Protein AF-A0A8J5S7S3-F1 (afdb_monomer_lite)

Sequence (230 aa):
MVKLATARECRAYSLCGGRAPRGRWEYINAGVYIFGAFLLAGGFAGHLSSWSATSRSGLVAAAVGLVVLLAVNAHDLLAHLAGVDYSVGLAAGLDGQFALVELAVPTVYIAGTVLTLVALIFFEIQMVSGYRQNLQKHGLNMLIAGPALWLLGSIHNICQVYERANANVQVLQKCVQTPLLLGSMLFLIGGIVNWHDIHTQSTSTSKLLVSGSSELPLTPVSIDHWIPAP

pLDDT: mean 74.37, std 18.42, range [30.33, 97.31]

Radius of gyration: 24.37 Å; chains: 1; bounding box: 61×30×86 Å

Structure (mmCIF, N/CA/C/O backbone):
data_AF-A0A8J5S7S3-F1
#
_entry.id   AF-A0A8J5S7S3-F1
#
loop_
_atom_site.group_PDB
_atom_site.id
_atom_site.type_symbol
_atom_site.label_atom_id
_atom_site.label_alt_id
_atom_site.label_comp_id
_atom_site.label_asym_id
_atom_site.label_entity_id
_atom_site.label_seq_id
_atom_site.pdbx_PDB_ins_code
_atom_site.Cartn_x
_atom_site.Cartn_y
_atom_site.Cartn_z
_atom_site.occupancy
_atom_site.B_iso_or_equiv
_atom_site.auth_seq_id
_atom_site.auth_comp_id
_atom_site.auth_asym_id
_atom_site.auth_atom_id
_atom_site.pdbx_PDB_model_num
ATOM 1 N N . MET A 1 1 ? 1.720 0.139 -8.823 1.00 46.72 1 MET A N 1
ATOM 2 C CA . MET A 1 1 ? 2.740 1.178 -9.109 1.00 46.72 1 MET A CA 1
ATOM 3 C C . MET A 1 1 ? 2.979 1.212 -10.609 1.00 46.72 1 MET A C 1
ATOM 5 O O . MET A 1 1 ? 3.307 0.185 -11.170 1.00 46.72 1 MET A O 1
ATOM 9 N N . VAL A 1 2 ? 2.878 2.369 -11.271 1.00 37.28 2 VAL A N 1
ATOM 10 C CA . VAL A 1 2 ? 3.256 2.486 -12.694 1.00 37.28 2 VAL A CA 1
ATOM 11 C C . VAL A 1 2 ? 4.774 2.342 -12.817 1.00 37.28 2 VAL A C 1
ATOM 13 O O . VAL A 1 2 ? 5.507 3.324 -12.740 1.00 37.28 2 VAL A O 1
ATOM 16 N N . LYS A 1 3 ? 5.256 1.104 -12.919 1.00 50.84 3 LYS A N 1
ATOM 17 C CA . LYS A 1 3 ? 6.656 0.779 -13.193 1.00 50.84 3 LYS A CA 1
ATOM 18 C C . LYS A 1 3 ? 6.746 -0.199 -14.349 1.00 50.84 3 LYS A C 1
ATOM 20 O O . LYS A 1 3 ? 6.919 -1.395 -14.192 1.00 50.84 3 LYS A O 1
ATOM 25 N N . LEU A 1 4 ? 6.604 0.391 -15.526 1.00 47.38 4 LEU A N 1
ATOM 26 C CA . LEU A 1 4 ? 7.491 0.242 -16.671 1.00 47.38 4 LEU A CA 1
ATOM 27 C C . LEU A 1 4 ? 8.199 -1.115 -16.804 1.00 47.38 4 LEU A C 1
ATOM 29 O O . LEU A 1 4 ? 9.421 -1.207 -16.670 1.00 47.38 4 LEU A O 1
ATOM 33 N N . ALA A 1 5 ? 7.456 -2.108 -17.287 1.00 44.62 5 ALA A N 1
ATOM 34 C CA . ALA A 1 5 ? 8.042 -3.098 -18.192 1.00 44.62 5 ALA A CA 1
ATOM 35 C C . ALA A 1 5 ? 8.857 -2.401 -19.316 1.00 44.62 5 ALA A C 1
ATOM 37 O O . ALA A 1 5 ? 9.915 -2.874 -19.725 1.00 44.62 5 ALA A O 1
ATOM 38 N N . THR A 1 6 ? 8.437 -1.196 -19.719 1.00 44.00 6 THR A N 1
ATOM 39 C CA . THR A 1 6 ? 9.108 -0.310 -20.684 1.00 44.00 6 THR A CA 1
ATOM 40 C C . THR A 1 6 ? 10.484 0.219 -20.248 1.00 44.00 6 THR A C 1
ATOM 42 O O . THR A 1 6 ? 11.330 0.480 -21.101 1.00 44.00 6 THR A O 1
ATOM 45 N N . ALA A 1 7 ? 10.780 0.360 -18.950 1.00 43.47 7 ALA A N 1
ATOM 46 C CA . ALA A 1 7 ? 12.095 0.822 -18.489 1.00 43.47 7 ALA A CA 1
ATOM 47 C C . ALA A 1 7 ? 13.135 -0.292 -18.596 1.00 43.47 7 ALA A C 1
ATOM 49 O O . ALA A 1 7 ? 14.297 -0.029 -18.910 1.00 43.47 7 ALA A O 1
ATOM 50 N N . ARG A 1 8 ? 12.692 -1.537 -18.397 1.00 52.16 8 ARG A N 1
ATOM 51 C CA . ARG A 1 8 ? 13.500 -2.726 -18.632 1.00 52.16 8 ARG A CA 1
ATOM 52 C C . ARG A 1 8 ? 13.688 -2.990 -20.121 1.00 52.16 8 ARG A C 1
ATOM 54 O O . ARG A 1 8 ? 14.810 -3.262 -20.519 1.00 52.16 8 ARG A O 1
ATOM 61 N N . GLU A 1 9 ? 12.671 -2.797 -20.964 1.00 47.84 9 GLU A N 1
ATOM 62 C CA . GLU A 1 9 ? 12.835 -2.832 -22.431 1.00 47.84 9 GLU A CA 1
ATOM 63 C C . GLU A 1 9 ? 13.863 -1.787 -22.922 1.00 47.84 9 GLU A C 1
ATOM 65 O O . GLU A 1 9 ? 14.694 -2.098 -23.774 1.00 47.84 9 GLU A O 1
ATOM 70 N N . CYS A 1 10 ? 13.899 -0.587 -22.321 1.00 45.12 10 CYS A N 1
ATOM 71 C CA . CYS A 1 10 ? 14.921 0.434 -22.603 1.00 45.12 10 CYS A CA 1
ATOM 72 C C . CYS A 1 10 ? 16.345 0.074 -22.129 1.00 45.12 10 CYS A C 1
ATOM 74 O O . CYS A 1 10 ? 17.306 0.657 -22.645 1.00 45.12 10 CYS A O 1
ATOM 76 N N . ARG A 1 11 ? 16.497 -0.831 -21.148 1.00 51.34 11 ARG A N 1
ATOM 77 C CA . ARG A 1 11 ? 17.803 -1.298 -20.641 1.00 51.34 11 ARG A CA 1
ATOM 78 C C . ARG A 1 11 ? 18.263 -2.614 -21.260 1.00 51.34 11 ARG A C 1
ATOM 80 O O . ARG A 1 11 ? 19.461 -2.794 -21.431 1.00 51.34 11 ARG A O 1
ATOM 87 N N . ALA A 1 12 ? 17.338 -3.517 -21.570 1.00 47.06 12 ALA A N 1
ATOM 88 C CA . ALA A 1 12 ? 17.657 -4.891 -21.918 1.00 47.06 12 ALA A CA 1
ATOM 89 C C . ALA A 1 12 ? 17.726 -5.118 -23.433 1.00 47.06 12 ALA A C 1
ATOM 91 O O . ALA A 1 12 ? 18.694 -5.718 -23.877 1.00 47.06 12 ALA A O 1
ATOM 92 N N . TYR A 1 13 ? 16.782 -4.632 -24.255 1.00 43.75 13 TYR A N 1
ATOM 93 C CA . TYR A 1 13 ? 16.754 -5.023 -25.674 1.00 43.75 13 TYR A CA 1
ATOM 94 C C . TYR A 1 13 ? 16.056 -3.996 -26.572 1.00 43.75 13 TYR A C 1
ATOM 96 O O . TYR A 1 13 ? 14.849 -4.053 -26.796 1.00 43.75 13 TYR A O 1
ATOM 104 N N . SER A 1 14 ? 16.830 -3.126 -27.221 1.00 39.38 14 SER A N 1
ATOM 105 C CA . SER A 1 14 ? 16.359 -2.283 -28.332 1.00 39.38 14 SER A CA 1
ATOM 106 C C . SER A 1 14 ? 16.114 -3.061 -29.643 1.00 39.38 14 SER A C 1
ATOM 108 O O . SER A 1 14 ? 16.201 -2.474 -30.718 1.00 39.38 14 SER A O 1
ATOM 110 N N . LEU A 1 15 ? 15.854 -4.374 -29.587 1.00 39.44 15 LEU A N 1
ATOM 111 C CA . LEU A 1 15 ? 15.876 -5.276 -30.750 1.00 39.44 15 LEU A CA 1
ATOM 112 C C . LEU A 1 15 ? 14.561 -6.020 -31.048 1.00 39.44 15 LEU A C 1
ATOM 114 O O . LEU A 1 15 ? 14.435 -6.551 -32.145 1.00 39.44 15 LEU A O 1
ATOM 118 N N . CYS A 1 16 ? 13.553 -6.003 -30.167 1.00 39.16 16 CYS A N 1
ATOM 119 C CA . CYS A 1 16 ? 12.239 -6.602 -30.459 1.00 39.16 16 CYS A CA 1
ATOM 120 C C . CYS A 1 16 ? 11.107 -5.583 -30.275 1.00 39.16 16 CYS A C 1
ATOM 122 O O . CYS A 1 16 ? 10.754 -5.203 -29.163 1.00 39.16 16 CYS A O 1
ATOM 124 N N . GLY A 1 17 ? 10.561 -5.114 -31.398 1.00 43.62 17 GLY A N 1
ATOM 125 C CA . GLY A 1 17 ? 9.512 -4.103 -31.468 1.00 43.62 17 GLY A CA 1
ATOM 126 C C . GLY A 1 17 ? 8.111 -4.582 -31.065 1.00 43.62 17 GLY A C 1
ATOM 127 O O . GLY A 1 17 ? 7.765 -5.755 -31.168 1.00 43.62 17 GLY A O 1
ATOM 128 N N . GLY A 1 18 ? 7.279 -3.615 -30.659 1.00 40.66 18 GLY A N 1
ATOM 129 C CA . GLY A 1 18 ? 5.843 -3.787 -30.407 1.00 40.66 18 GLY A CA 1
ATOM 130 C C . GLY A 1 18 ? 5.235 -2.624 -29.612 1.00 40.66 18 GLY A C 1
ATOM 131 O O . GLY A 1 18 ? 4.813 -2.798 -28.475 1.00 40.66 18 GLY A O 1
ATOM 132 N N . ARG A 1 19 ? 5.219 -1.412 -30.183 1.00 52.41 19 ARG A N 1
ATOM 133 C CA . ARG A 1 19 ? 5.062 -0.132 -29.454 1.00 52.41 19 ARG A CA 1
ATOM 134 C C . ARG A 1 19 ? 3.616 0.328 -29.148 1.00 52.41 19 ARG A C 1
ATOM 136 O O . ARG A 1 19 ? 3.455 1.445 -28.674 1.00 52.41 19 ARG A O 1
ATOM 143 N N . ALA A 1 20 ? 2.561 -0.462 -29.389 1.00 44.25 20 ALA A N 1
ATOM 144 C CA . ALA A 1 20 ? 1.182 0.076 -29.409 1.00 44.25 20 ALA A CA 1
ATOM 145 C C . ALA A 1 20 ? 0.189 -0.382 -28.302 1.00 44.25 20 ALA A C 1
ATOM 147 O O . ALA A 1 20 ? -0.534 0.481 -27.805 1.00 44.25 20 ALA A O 1
ATOM 148 N N . PRO A 1 21 ? 0.104 -1.654 -27.842 1.00 47.41 21 PRO A N 1
ATOM 149 C CA . PRO A 1 21 ? -0.928 -2.034 -26.864 1.00 47.41 21 PRO A CA 1
ATOM 150 C C . PRO A 1 21 ? -0.495 -1.902 -25.392 1.00 47.41 21 PRO A C 1
ATOM 152 O O . PRO A 1 21 ? -1.352 -1.811 -24.515 1.00 47.41 21 PRO A O 1
ATOM 155 N N . ARG A 1 22 ? 0.815 -1.882 -25.097 1.00 53.69 22 ARG A N 1
ATOM 156 C CA . ARG A 1 22 ? 1.349 -1.962 -23.720 1.00 53.69 22 ARG A CA 1
ATOM 157 C C . ARG A 1 22 ? 1.212 -0.668 -22.908 1.00 53.69 22 ARG A C 1
ATOM 159 O O . ARG A 1 22 ? 0.928 -0.745 -21.718 1.00 53.69 22 ARG A O 1
ATOM 166 N N . GLY A 1 23 ? 1.265 0.503 -23.548 1.00 57.72 23 GLY A N 1
ATOM 167 C CA . GLY A 1 23 ? 1.058 1.786 -22.858 1.00 57.72 23 GLY A CA 1
ATOM 168 C C . GLY A 1 23 ? -0.342 1.932 -22.245 1.00 57.72 23 GLY A C 1
ATOM 169 O O . GLY A 1 23 ? -0.497 2.542 -21.194 1.00 57.72 23 GLY A O 1
ATOM 170 N N . ARG A 1 24 ? -1.377 1.315 -22.840 1.00 68.50 24 ARG A N 1
ATOM 171 C CA . ARG A 1 24 ? -2.755 1.369 -22.311 1.00 68.50 24 ARG A CA 1
ATOM 172 C C . ARG A 1 24 ? -2.876 0.698 -20.944 1.00 68.50 24 ARG A C 1
ATOM 174 O O . ARG A 1 24 ? -3.553 1.232 -20.073 1.00 68.50 24 ARG A O 1
ATOM 181 N N . TRP A 1 25 ? -2.208 -0.438 -20.753 1.00 68.44 25 TRP A N 1
ATOM 182 C CA . TRP A 1 25 ? -2.206 -1.157 -19.479 1.00 68.44 25 TRP A CA 1
ATOM 183 C C . TRP A 1 25 ? -1.482 -0.377 -18.382 1.00 68.44 25 TRP A C 1
ATOM 185 O O . TRP A 1 25 ? -1.950 -0.370 -17.249 1.00 68.44 25 TRP A O 1
ATOM 195 N N . GLU A 1 26 ? -0.416 0.353 -18.723 1.00 67.56 26 GLU A N 1
ATOM 196 C CA . GLU A 1 26 ? 0.272 1.245 -17.780 1.00 67.56 26 GLU A CA 1
ATOM 197 C C . GLU A 1 26 ? -0.662 2.361 -17.280 1.00 67.56 26 GLU A C 1
ATOM 199 O O . GLU A 1 26 ? -0.744 2.596 -16.074 1.00 67.56 26 GLU A O 1
ATOM 204 N N . TYR A 1 27 ? -1.426 2.997 -18.177 1.00 72.62 27 TYR A N 1
ATOM 205 C CA . TYR A 1 27 ? -2.407 4.025 -17.803 1.00 72.62 27 TYR A CA 1
ATOM 206 C C . TYR A 1 27 ? -3.601 3.466 -17.024 1.00 72.62 27 TYR A C 1
ATOM 208 O O . TYR A 1 27 ? -4.030 4.086 -16.052 1.00 72.62 27 TYR A O 1
ATOM 216 N N . ILE A 1 28 ? -4.132 2.303 -17.417 1.00 79.75 28 ILE A N 1
ATOM 217 C CA . ILE A 1 28 ? -5.223 1.643 -16.683 1.00 79.75 28 ILE A CA 1
ATOM 218 C C . ILE A 1 28 ? -4.756 1.327 -15.265 1.00 79.75 28 ILE A C 1
ATOM 220 O O . ILE A 1 28 ? -5.434 1.679 -14.306 1.00 79.75 28 ILE A O 1
ATOM 224 N N . ASN A 1 29 ? -3.568 0.745 -15.120 1.00 81.75 29 ASN A N 1
ATOM 225 C CA . ASN A 1 29 ? -3.017 0.414 -13.818 1.00 81.75 29 ASN A CA 1
ATOM 226 C C . ASN A 1 29 ? -2.776 1.665 -12.954 1.00 81.75 29 ASN A C 1
ATOM 228 O O . ASN A 1 29 ? -3.089 1.669 -11.764 1.00 81.75 29 ASN A O 1
ATOM 232 N N . ALA A 1 30 ? -2.306 2.761 -13.564 1.00 77.06 30 ALA A N 1
ATOM 233 C CA . ALA A 1 30 ? -2.202 4.068 -12.913 1.00 77.06 30 ALA A CA 1
ATOM 234 C C . ALA A 1 30 ? -3.558 4.556 -12.385 1.00 77.06 30 ALA A C 1
ATOM 236 O O . ALA A 1 30 ? -3.674 4.952 -11.225 1.00 77.06 30 ALA A O 1
ATOM 237 N N . GLY A 1 31 ? -4.584 4.510 -13.237 1.00 82.50 31 GLY A N 1
ATOM 238 C CA . GLY A 1 31 ? -5.936 4.947 -12.908 1.00 82.50 31 GLY A CA 1
ATOM 239 C C . GLY A 1 31 ? -6.560 4.108 -11.797 1.00 82.50 31 GLY A C 1
ATOM 240 O O . GLY A 1 31 ? -7.107 4.666 -10.850 1.00 82.50 31 GLY A O 1
ATOM 241 N N . VAL A 1 32 ? -6.417 2.782 -11.860 1.00 87.00 32 VAL A N 1
ATOM 242 C CA . VAL A 1 32 ? -6.916 1.861 -10.826 1.00 87.00 32 VAL A CA 1
ATOM 243 C C . VAL A 1 32 ? -6.193 2.093 -9.494 1.00 87.00 32 VAL A C 1
ATOM 245 O O . VAL A 1 32 ? -6.834 2.074 -8.445 1.00 87.00 32 VAL A O 1
ATOM 248 N N . TYR A 1 33 ? -4.891 2.398 -9.518 1.00 84.56 33 TYR A N 1
ATOM 249 C CA . TYR A 1 33 ? -4.138 2.757 -8.314 1.00 84.56 33 TYR A CA 1
ATOM 250 C C . TYR A 1 33 ? -4.671 4.036 -7.659 1.00 84.56 33 TYR A C 1
ATOM 252 O O . TYR A 1 33 ? -4.906 4.072 -6.453 1.00 84.56 33 TYR A O 1
ATOM 260 N N . ILE A 1 34 ? -4.893 5.080 -8.464 1.00 85.19 34 ILE A N 1
ATOM 261 C CA . ILE A 1 34 ? -5.447 6.357 -8.002 1.00 85.19 34 ILE A CA 1
ATOM 262 C C . ILE A 1 34 ? -6.862 6.152 -7.449 1.00 85.19 34 ILE A C 1
ATOM 264 O O . ILE A 1 34 ? -7.171 6.634 -6.364 1.00 85.19 34 ILE A O 1
ATOM 268 N N . PHE A 1 35 ? -7.702 5.391 -8.151 1.00 89.06 35 PHE A N 1
ATOM 269 C CA . PHE A 1 35 ? -9.056 5.068 -7.709 1.00 89.06 35 PHE A CA 1
ATOM 270 C C . PHE A 1 35 ? -9.065 4.313 -6.372 1.00 89.06 35 PHE A C 1
ATOM 272 O O . PHE A 1 35 ? -9.768 4.715 -5.446 1.00 89.06 35 PHE A O 1
ATOM 279 N N . GLY A 1 36 ? -8.238 3.271 -6.231 1.00 88.44 36 GLY A N 1
ATOM 280 C CA . GLY A 1 36 ? -8.085 2.533 -4.975 1.00 88.44 36 GLY A CA 1
ATOM 281 C C . GLY A 1 36 ? -7.591 3.421 -3.829 1.00 88.44 36 GLY A C 1
ATOM 282 O O . GLY A 1 36 ? -8.109 3.337 -2.717 1.00 88.44 36 GLY A O 1
ATOM 283 N N . ALA A 1 37 ? -6.651 4.331 -4.105 1.00 86.44 37 ALA A N 1
ATOM 284 C CA . ALA A 1 37 ? -6.172 5.306 -3.128 1.00 86.44 37 ALA A CA 1
ATOM 285 C C . ALA A 1 37 ? -7.263 6.306 -2.707 1.00 86.44 37 ALA A C 1
ATOM 287 O O . ALA A 1 37 ? -7.365 6.622 -1.523 1.00 86.44 37 ALA A O 1
ATOM 288 N N . PHE A 1 38 ? -8.108 6.767 -3.635 1.00 88.38 38 PHE A N 1
ATOM 289 C CA . PHE A 1 38 ? -9.256 7.620 -3.313 1.00 88.38 38 PHE A CA 1
ATOM 290 C C . PHE A 1 38 ? -10.303 6.893 -2.469 1.00 88.38 38 PHE A C 1
ATOM 292 O O . PHE A 1 38 ? -10.807 7.481 -1.516 1.00 88.38 38 PHE A O 1
ATOM 299 N N . LEU A 1 39 ? -10.604 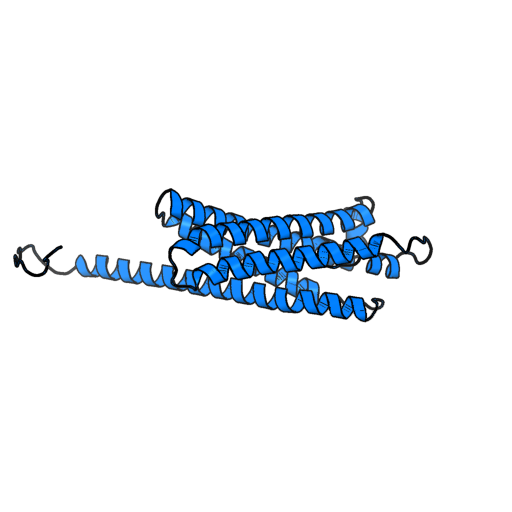5.626 -2.772 1.00 89.94 39 LEU A N 1
ATOM 300 C CA . LEU A 1 39 ? -11.497 4.809 -1.945 1.00 89.94 39 LEU A CA 1
ATOM 301 C C . LEU A 1 39 ? -10.948 4.635 -0.530 1.00 89.94 39 LEU A C 1
ATOM 303 O O . LEU A 1 39 ? -11.690 4.782 0.438 1.00 89.94 39 LEU A O 1
ATOM 307 N N . LEU A 1 40 ? -9.645 4.376 -0.408 1.00 88.19 40 LEU A N 1
ATOM 308 C CA . LEU A 1 40 ? -8.977 4.261 0.882 1.00 88.19 40 LEU A CA 1
ATOM 309 C C . LEU A 1 40 ? -9.056 5.581 1.662 1.00 88.19 40 LEU A C 1
ATOM 311 O O . LEU A 1 40 ? -9.542 5.605 2.789 1.00 88.19 40 LEU A O 1
ATOM 315 N N . ALA A 1 41 ? -8.633 6.689 1.052 1.00 86.00 41 ALA A N 1
ATOM 316 C CA . ALA A 1 41 ? -8.644 8.003 1.686 1.00 86.00 41 ALA A CA 1
ATOM 317 C C . ALA A 1 41 ? -10.064 8.454 2.059 1.00 86.00 41 ALA A C 1
ATOM 319 O O . ALA A 1 41 ? -10.281 8.910 3.176 1.00 86.00 41 ALA A O 1
ATOM 320 N N . GLY A 1 42 ? -11.033 8.288 1.156 1.00 83.81 42 GLY A N 1
ATOM 321 C CA . GLY A 1 42 ? -12.438 8.617 1.392 1.00 83.81 42 GLY A CA 1
ATOM 322 C C . GLY A 1 42 ? -13.076 7.742 2.469 1.00 83.81 42 GLY A C 1
ATOM 323 O O . GLY A 1 42 ? -13.781 8.261 3.331 1.00 83.81 42 GLY A O 1
ATOM 324 N N . GLY A 1 43 ? -12.774 6.439 2.473 1.00 84.50 43 GLY A N 1
ATOM 325 C CA . GLY A 1 43 ? -13.237 5.501 3.494 1.00 84.50 43 GLY A CA 1
ATOM 326 C C . GLY A 1 43 ? -12.790 5.917 4.892 1.00 84.50 43 GLY A C 1
ATOM 327 O O . GLY A 1 43 ? -13.619 6.037 5.789 1.00 84.50 43 GLY A O 1
ATOM 328 N N . PHE A 1 44 ? -11.505 6.251 5.057 1.00 81.50 44 PHE A N 1
ATOM 329 C CA . PHE A 1 44 ? -10.966 6.746 6.326 1.00 81.50 44 PHE A CA 1
ATOM 330 C C . PHE A 1 44 ? -11.421 8.172 6.676 1.00 81.50 44 PHE A C 1
ATOM 332 O O . PHE A 1 44 ? -11.732 8.438 7.835 1.00 81.50 44 PHE A O 1
ATOM 339 N N . ALA A 1 45 ? -11.527 9.082 5.703 1.00 81.56 45 ALA A N 1
ATOM 340 C CA . ALA A 1 45 ? -12.045 10.434 5.930 1.00 81.56 45 ALA A CA 1
ATOM 341 C C . ALA A 1 45 ? -13.508 10.422 6.401 1.00 81.56 45 ALA A C 1
ATOM 343 O O . ALA A 1 45 ? -13.901 11.255 7.217 1.00 81.56 45 ALA A O 1
ATOM 344 N N . GLY A 1 46 ? -14.295 9.434 5.964 1.00 73.56 46 GLY A N 1
ATOM 345 C CA . GLY A 1 46 ? -15.652 9.197 6.453 1.00 73.56 46 GLY A CA 1
ATOM 346 C C . GLY A 1 46 ? -15.734 8.959 7.966 1.00 73.56 46 GLY A C 1
ATOM 347 O O . GLY A 1 46 ? -16.757 9.276 8.564 1.00 73.56 46 GLY A O 1
ATOM 348 N N . HIS A 1 47 ? -14.655 8.488 8.605 1.00 72.00 47 HIS A N 1
ATOM 349 C CA . HIS A 1 47 ? -14.584 8.322 10.062 1.00 72.00 47 HIS A CA 1
ATOM 350 C C . HIS A 1 47 ? -14.253 9.609 10.828 1.00 72.00 47 HIS A C 1
ATOM 352 O O . HIS A 1 47 ? -14.436 9.646 12.041 1.00 72.00 47 HIS A O 1
ATOM 358 N N . LEU A 1 48 ? -13.766 10.654 10.150 1.00 69.75 48 LEU A N 1
ATOM 359 C CA . LEU A 1 48 ? -13.519 11.965 10.765 1.00 69.75 48 LEU A CA 1
ATOM 360 C C . LEU A 1 48 ? -14.804 12.798 10.874 1.00 69.75 48 LEU A C 1
ATOM 362 O O . LEU A 1 48 ? -14.874 13.734 11.667 1.00 69.75 48 LEU A O 1
ATOM 366 N N . SER A 1 49 ? -15.822 12.470 10.076 1.00 62.88 49 SER A N 1
ATOM 367 C CA . SER A 1 49 ? -17.136 13.101 10.152 1.00 62.88 49 SER A CA 1
ATOM 368 C C . SER A 1 49 ? -17.935 12.518 11.320 1.00 62.88 49 SER A C 1
ATOM 370 O O . SER A 1 49 ? -18.023 11.302 11.471 1.00 62.88 49 SER A O 1
ATOM 372 N N . SER A 1 50 ? -18.581 13.370 12.122 1.00 54.59 50 SER A N 1
ATOM 373 C CA . SER A 1 50 ? -19.456 12.968 13.241 1.00 54.59 50 SER A CA 1
ATOM 3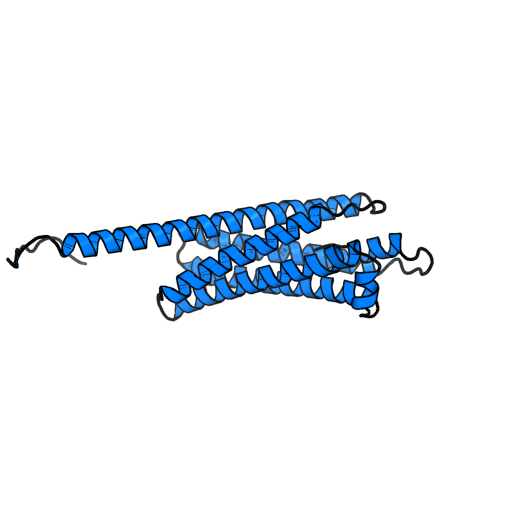74 C C . SER A 1 50 ? -20.716 12.198 12.810 1.00 54.59 50 SER A C 1
ATOM 376 O O . SER A 1 50 ? -21.535 11.810 13.646 1.00 54.59 50 SER A O 1
ATOM 378 N N . TRP A 1 51 ? -20.895 11.957 11.509 1.00 52.94 51 TRP A N 1
ATOM 379 C CA . TRP A 1 51 ? -22.048 11.266 10.956 1.00 52.94 51 TRP A CA 1
ATOM 380 C C . TRP A 1 51 ? -21.941 9.745 11.167 1.00 52.94 51 TRP A C 1
ATOM 382 O O . TRP A 1 51 ? -21.396 9.012 10.342 1.00 52.94 51 TRP A O 1
ATOM 392 N N . SER A 1 52 ? -22.514 9.269 12.278 1.00 46.69 52 SER A N 1
ATOM 393 C CA . SER A 1 52 ? -22.501 7.874 12.765 1.00 46.69 52 SER A CA 1
ATOM 394 C C . SER A 1 52 ? -22.882 6.799 11.726 1.00 46.69 52 SER A C 1
ATOM 396 O O . SER A 1 52 ? -22.348 5.692 11.773 1.00 46.69 52 SER A O 1
ATOM 398 N N . ALA A 1 53 ? -23.716 7.121 10.728 1.00 45.81 53 ALA A N 1
ATOM 399 C CA . ALA A 1 53 ? -24.083 6.195 9.645 1.00 45.81 53 ALA A CA 1
ATOM 400 C C . ALA A 1 53 ? -22.918 5.820 8.696 1.00 45.81 53 ALA A C 1
ATOM 402 O O . ALA A 1 53 ? -23.059 4.903 7.890 1.00 45.81 53 ALA A O 1
ATOM 403 N N . THR A 1 54 ? -21.774 6.506 8.790 1.00 57.47 54 THR A N 1
ATOM 404 C CA . THR A 1 54 ? -20.651 6.409 7.838 1.00 57.47 54 THR A CA 1
ATOM 405 C C . THR A 1 54 ? -19.575 5.406 8.262 1.00 57.47 54 THR A C 1
ATOM 407 O O . THR A 1 54 ? -18.719 5.052 7.456 1.00 57.47 54 THR A O 1
ATOM 410 N N . SER A 1 55 ? -19.584 4.920 9.508 1.00 66.12 55 SER A N 1
ATOM 411 C CA . SER A 1 55 ? -18.456 4.144 10.047 1.00 66.12 55 SER A CA 1
ATOM 412 C C . SER A 1 55 ? -18.267 2.796 9.342 1.00 66.12 55 SER A C 1
ATOM 414 O O . SER A 1 55 ? -17.161 2.456 8.933 1.00 66.12 55 SER A O 1
ATOM 416 N N . ARG A 1 5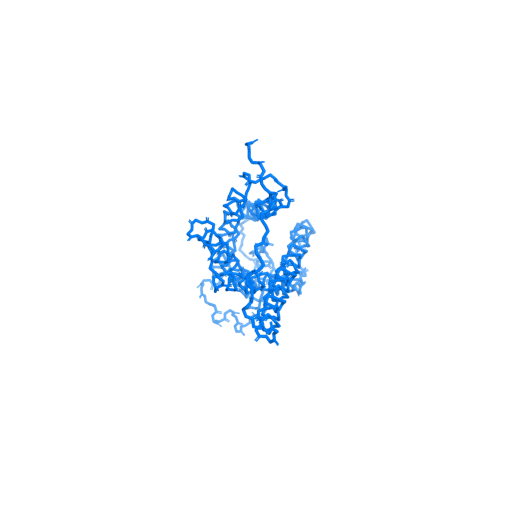6 ? -19.347 2.043 9.125 1.00 79.12 56 ARG A N 1
ATOM 417 C CA . ARG A 1 56 ? -19.267 0.737 8.458 1.00 79.12 56 ARG A CA 1
ATOM 418 C C . ARG A 1 56 ? -19.081 0.868 6.948 1.00 79.12 56 ARG A C 1
ATOM 420 O O . ARG A 1 56 ? -18.276 0.162 6.353 1.00 79.12 56 ARG A O 1
ATOM 427 N N . SER A 1 57 ? -19.794 1.796 6.308 1.00 82.88 57 SER A N 1
ATOM 428 C CA . SER A 1 57 ? -19.624 2.046 4.871 1.00 82.88 57 SER A CA 1
ATOM 429 C C . SER A 1 57 ? -18.227 2.587 4.545 1.00 82.88 57 SER A C 1
ATOM 431 O O . SER A 1 57 ? -17.683 2.248 3.497 1.00 82.88 57 SER A O 1
ATOM 433 N N . GLY A 1 58 ? -17.629 3.372 5.449 1.00 85.94 58 GLY A N 1
ATOM 434 C CA . GLY A 1 58 ? -16.253 3.863 5.357 1.00 85.94 58 GLY A CA 1
ATOM 435 C C . GLY A 1 58 ? -15.216 2.742 5.440 1.00 85.94 58 GLY A C 1
ATOM 436 O O . GLY A 1 58 ? -14.357 2.648 4.562 1.00 85.94 58 GLY A O 1
ATOM 437 N N . LEU A 1 59 ? -15.345 1.836 6.416 1.00 87.00 59 LEU A N 1
ATOM 438 C CA . LEU A 1 59 ? -14.496 0.643 6.530 1.00 87.00 59 LEU A CA 1
ATOM 439 C C . LEU A 1 59 ? -14.607 -0.271 5.309 1.00 87.00 59 LEU A C 1
ATOM 441 O O . LEU A 1 59 ? -13.587 -0.716 4.784 1.00 87.00 59 LEU A O 1
ATOM 445 N N . VAL A 1 60 ? -15.825 -0.515 4.817 1.00 89.75 60 VAL A N 1
ATOM 446 C CA . VAL A 1 60 ? -16.044 -1.315 3.604 1.00 89.75 60 VAL A CA 1
ATOM 447 C C . VAL A 1 60 ? -15.414 -0.639 2.385 1.00 89.75 60 VAL A C 1
ATOM 449 O O . VAL A 1 60 ? -14.714 -1.304 1.623 1.00 89.75 60 VAL A O 1
ATOM 452 N N . ALA A 1 61 ? -15.590 0.674 2.208 1.00 90.94 61 ALA A N 1
ATOM 453 C CA . ALA A 1 61 ? -14.956 1.416 1.117 1.00 90.94 61 ALA A CA 1
ATOM 454 C C . ALA A 1 61 ? -13.421 1.350 1.197 1.00 90.94 61 ALA A C 1
ATOM 456 O O . ALA A 1 61 ? -12.761 1.101 0.185 1.00 90.94 61 ALA A O 1
ATOM 457 N N . ALA A 1 62 ? -12.856 1.489 2.400 1.00 91.06 62 ALA A N 1
ATOM 458 C CA . ALA A 1 62 ? -11.427 1.338 2.638 1.00 91.06 62 ALA A CA 1
ATOM 459 C C . ALA A 1 62 ? -10.942 -0.086 2.316 1.00 91.06 62 ALA A C 1
ATOM 461 O O . ALA A 1 62 ? -9.934 -0.246 1.628 1.00 91.06 62 ALA A O 1
ATOM 462 N N . ALA A 1 63 ? -11.681 -1.121 2.727 1.00 92.88 63 ALA A N 1
ATOM 463 C CA . ALA A 1 63 ? -11.363 -2.515 2.428 1.00 92.88 63 ALA A CA 1
ATOM 464 C C . ALA A 1 63 ? -11.410 -2.812 0.921 1.00 92.88 63 ALA A C 1
ATOM 466 O O . ALA A 1 63 ? -10.494 -3.443 0.395 1.00 92.88 63 ALA A O 1
ATOM 467 N N . VAL A 1 64 ? -12.419 -2.305 0.204 1.00 94.25 64 VAL A N 1
ATOM 468 C CA . VAL A 1 64 ? -12.489 -2.403 -1.264 1.00 94.25 64 VAL A CA 1
ATOM 469 C C . VAL A 1 64 ? -11.290 -1.702 -1.903 1.00 94.25 64 VAL A C 1
ATOM 471 O O . VAL A 1 64 ? -10.649 -2.276 -2.782 1.00 94.25 64 VAL A O 1
ATOM 474 N N . GLY A 1 65 ? -10.930 -0.507 -1.424 1.00 92.75 65 GLY A N 1
ATOM 475 C CA . GLY A 1 65 ? -9.724 0.201 -1.857 1.00 92.75 65 GLY A CA 1
ATOM 476 C C . GLY A 1 65 ? -8.455 -0.643 -1.691 1.00 92.75 65 GLY A C 1
ATOM 477 O O . GLY A 1 65 ? -7.665 -0.755 -2.627 1.00 92.75 65 GLY A O 1
ATOM 478 N N . LEU A 1 66 ? -8.286 -1.314 -0.547 1.00 93.94 66 LEU A N 1
ATOM 479 C CA . LEU A 1 66 ? -7.152 -2.214 -0.297 1.00 93.94 66 LEU A CA 1
ATOM 480 C C . LEU A 1 66 ? -7.147 -3.434 -1.222 1.00 93.94 66 LEU A C 1
ATOM 482 O O . LEU A 1 66 ? -6.087 -3.800 -1.720 1.00 93.94 66 LEU A O 1
ATOM 486 N N . VAL A 1 67 ? -8.302 -4.049 -1.492 1.00 95.81 67 VAL A N 1
ATOM 487 C CA . VAL A 1 67 ? -8.404 -5.177 -2.435 1.00 95.81 67 VAL A CA 1
ATOM 488 C C . VAL A 1 67 ? -8.009 -4.743 -3.848 1.00 95.81 67 VAL A C 1
ATOM 490 O O . VAL A 1 67 ? -7.267 -5.452 -4.528 1.00 95.81 67 VAL A O 1
ATOM 493 N N . VAL A 1 68 ? -8.436 -3.553 -4.275 1.00 93.75 68 VAL A N 1
ATOM 494 C CA . VAL A 1 68 ? -8.037 -2.969 -5.562 1.00 93.75 68 VAL A CA 1
ATOM 495 C C . VAL A 1 68 ? -6.523 -2.735 -5.613 1.00 93.75 68 VAL A C 1
ATOM 497 O O . VAL A 1 68 ? -5.871 -3.136 -6.578 1.00 93.75 68 VAL A O 1
ATOM 500 N N . LEU A 1 69 ? -5.937 -2.145 -4.565 1.00 91.00 69 LEU A N 1
ATOM 501 C CA . LEU A 1 69 ? -4.488 -1.935 -4.475 1.00 91.00 69 LEU A CA 1
ATOM 502 C C . LEU A 1 69 ? -3.712 -3.258 -4.457 1.00 91.00 69 LEU A C 1
ATOM 504 O O . LEU A 1 69 ? -2.646 -3.353 -5.067 1.00 91.00 69 LEU A O 1
ATOM 508 N N . LEU A 1 70 ? -4.240 -4.289 -3.796 1.00 93.06 70 LEU A N 1
ATOM 509 C CA . LEU A 1 70 ? -3.651 -5.624 -3.773 1.00 93.06 70 LEU A CA 1
ATOM 510 C C . LEU A 1 70 ? -3.625 -6.231 -5.180 1.00 93.06 70 LEU A C 1
ATOM 512 O O . LEU A 1 70 ? -2.578 -6.703 -5.616 1.00 93.06 70 LEU A O 1
ATOM 516 N N . ALA A 1 71 ? -4.744 -6.159 -5.904 1.00 90.75 71 ALA A N 1
ATOM 517 C CA . ALA A 1 71 ? -4.855 -6.666 -7.269 1.00 90.75 71 ALA A CA 1
ATOM 518 C C . ALA A 1 71 ? -3.893 -5.952 -8.230 1.00 90.75 71 ALA A C 1
ATOM 520 O O . ALA A 1 71 ? -3.207 -6.609 -9.010 1.00 90.75 71 ALA A O 1
ATOM 521 N N . VAL A 1 72 ? -3.786 -4.623 -8.132 1.00 87.88 72 VAL A N 1
ATOM 522 C CA . VAL A 1 72 ? -2.846 -3.827 -8.936 1.00 87.88 72 VAL A CA 1
ATOM 523 C C . VAL A 1 72 ? -1.396 -4.216 -8.656 1.00 87.88 72 VAL A C 1
ATOM 525 O O . VAL A 1 72 ? -0.639 -4.487 -9.585 1.00 87.88 72 VAL A O 1
ATOM 528 N N . ASN A 1 73 ? -0.991 -4.278 -7.384 1.00 89.00 73 ASN A N 1
ATOM 529 C CA . ASN A 1 73 ? 0.392 -4.628 -7.054 1.00 89.00 73 ASN A CA 1
ATOM 530 C C . ASN A 1 73 ? 0.716 -6.091 -7.406 1.00 89.00 73 ASN A C 1
ATOM 532 O O . ASN A 1 73 ? 1.841 -6.378 -7.809 1.00 89.00 73 ASN A O 1
ATOM 536 N N . ALA A 1 74 ? -0.256 -7.005 -7.307 1.00 88.94 74 ALA A N 1
ATOM 537 C CA . ALA A 1 74 ? -0.101 -8.388 -7.752 1.00 88.94 74 ALA A CA 1
ATOM 538 C C . ALA A 1 74 ? 0.038 -8.486 -9.278 1.00 88.94 74 ALA A C 1
ATOM 540 O O . ALA A 1 74 ? 0.907 -9.204 -9.764 1.00 88.94 74 ALA A O 1
ATOM 541 N N . HIS A 1 75 ? -0.770 -7.737 -10.032 1.00 86.00 75 HIS A N 1
ATOM 542 C CA . HIS A 1 75 ? -0.643 -7.639 -11.485 1.00 86.00 75 HIS A CA 1
ATOM 543 C C . HIS A 1 75 ? 0.745 -7.121 -11.891 1.00 86.00 75 HIS A C 1
ATOM 545 O O . HIS A 1 75 ? 1.390 -7.720 -12.749 1.00 86.00 75 HIS A O 1
ATOM 551 N N . ASP A 1 76 ? 1.234 -6.060 -11.241 1.00 81.06 76 ASP A N 1
ATOM 552 C CA . ASP A 1 76 ? 2.571 -5.513 -11.501 1.00 81.06 76 ASP A CA 1
ATOM 553 C C . ASP A 1 76 ? 3.671 -6.537 -11.203 1.00 81.06 76 ASP A C 1
ATOM 555 O O . ASP A 1 76 ? 4.555 -6.760 -12.029 1.00 81.06 76 ASP A O 1
ATOM 559 N N . LEU A 1 77 ? 3.588 -7.219 -10.056 1.00 84.06 77 LEU A N 1
ATOM 560 C CA . LEU A 1 77 ? 4.525 -8.279 -9.692 1.00 84.06 77 LEU A CA 1
ATOM 561 C C . LEU A 1 77 ? 4.532 -9.405 -10.737 1.00 84.06 77 LEU A C 1
ATOM 563 O O . LEU A 1 77 ? 5.597 -9.826 -11.184 1.00 84.06 77 LEU A O 1
ATOM 567 N N . LEU A 1 78 ? 3.355 -9.866 -11.167 1.00 84.00 78 LEU A N 1
ATOM 568 C CA . LEU A 1 78 ? 3.225 -10.906 -12.190 1.00 84.00 78 LEU A CA 1
ATOM 569 C C . LEU A 1 78 ? 3.788 -10.460 -13.541 1.00 84.00 78 LEU A C 1
ATOM 571 O O . LEU A 1 78 ? 4.432 -11.260 -14.216 1.00 84.00 78 LEU A O 1
ATOM 575 N N . ALA A 1 79 ? 3.607 -9.194 -13.919 1.00 79.38 79 ALA A N 1
ATOM 576 C CA . ALA A 1 79 ? 4.191 -8.644 -15.137 1.00 79.38 79 ALA A CA 1
ATOM 577 C C . ALA A 1 79 ? 5.729 -8.635 -15.082 1.00 79.38 79 ALA A C 1
ATOM 579 O O . ALA A 1 79 ? 6.373 -9.001 -16.066 1.00 79.38 79 ALA A O 1
ATOM 580 N N . HIS A 1 80 ? 6.327 -8.290 -13.934 1.00 76.69 80 HIS A N 1
ATOM 581 C CA . HIS A 1 80 ? 7.780 -8.363 -13.747 1.00 76.69 80 HIS A CA 1
ATOM 582 C C . HIS A 1 80 ? 8.297 -9.805 -13.796 1.00 76.69 80 HIS A C 1
ATOM 584 O O . HIS A 1 80 ? 9.307 -10.060 -14.449 1.00 76.69 80 HIS A O 1
ATOM 590 N N . LEU A 1 81 ? 7.593 -10.752 -13.165 1.00 80.06 81 LEU A N 1
ATOM 591 C CA . LEU A 1 81 ? 7.943 -12.175 -13.208 1.00 80.06 81 LEU A CA 1
ATOM 592 C C . LEU A 1 81 ? 7.865 -12.739 -14.633 1.00 80.06 81 LEU A C 1
ATOM 594 O O . LEU A 1 81 ? 8.797 -13.410 -15.077 1.00 80.06 81 LEU A O 1
ATOM 598 N N . ALA A 1 82 ? 6.800 -12.418 -15.370 1.00 78.44 82 ALA A N 1
ATOM 599 C CA . ALA A 1 82 ? 6.642 -12.808 -16.767 1.00 78.44 82 ALA A CA 1
ATOM 600 C C . ALA A 1 82 ? 7.712 -12.171 -17.667 1.00 78.44 82 ALA A C 1
ATOM 602 O O . ALA A 1 82 ? 8.198 -12.813 -18.588 1.00 78.44 82 ALA A O 1
ATOM 603 N N . GLY A 1 83 ? 8.144 -10.941 -17.368 1.00 71.69 83 GLY A N 1
ATOM 604 C CA . GLY A 1 83 ? 9.241 -10.277 -18.077 1.00 71.69 83 GLY A CA 1
ATOM 605 C C . GLY A 1 83 ? 10.608 -10.950 -17.906 1.00 71.69 83 GLY A C 1
ATOM 606 O O . GLY A 1 83 ? 11.565 -10.551 -18.566 1.00 71.69 83 GLY A O 1
ATOM 607 N N . VAL A 1 84 ? 10.740 -11.931 -17.010 1.00 75.62 84 VAL A N 1
ATOM 608 C CA . VAL A 1 84 ? 11.936 -12.780 -16.865 1.00 75.62 84 VAL A CA 1
ATOM 609 C C . VAL A 1 84 ? 11.654 -14.258 -17.057 1.00 75.62 84 VAL A C 1
ATOM 611 O O . VAL A 1 84 ? 12.426 -15.096 -16.593 1.00 75.62 84 VAL A O 1
ATOM 614 N N . ASP A 1 85 ? 10.536 -14.586 -17.703 1.00 81.06 85 ASP A N 1
ATOM 615 C CA . ASP A 1 85 ? 10.115 -15.969 -17.919 1.00 81.06 85 ASP A CA 1
ATOM 616 C C . ASP A 1 85 ? 10.113 -16.773 -16.603 1.00 81.06 85 ASP A C 1
ATOM 618 O O . ASP A 1 85 ? 10.501 -17.938 -16.556 1.00 81.06 85 ASP A O 1
ATOM 622 N N . TYR A 1 86 ? 9.745 -16.115 -15.495 1.00 80.06 86 TYR A N 1
ATOM 623 C CA . TYR A 1 86 ? 9.748 -16.655 -14.130 1.00 80.06 86 TYR A CA 1
ATOM 624 C C . TYR A 1 86 ? 11.113 -17.162 -13.621 1.00 80.06 86 TYR A C 1
ATOM 626 O O . TYR A 1 86 ? 11.193 -17.782 -12.559 1.00 80.06 86 TYR A O 1
ATOM 634 N N . SER A 1 87 ? 12.214 -16.823 -14.295 1.00 83.69 87 SER A N 1
ATOM 635 C CA . SER A 1 87 ? 13.588 -17.186 -13.915 1.00 83.69 87 SER A CA 1
ATOM 636 C C . SER A 1 87 ? 14.155 -16.259 -12.828 1.00 83.69 87 SER A C 1
ATOM 638 O O . SER A 1 87 ? 15.241 -15.691 -12.958 1.00 83.69 87 SER A O 1
ATOM 640 N N . VAL A 1 88 ? 13.404 -16.089 -11.734 1.00 79.62 88 VAL A N 1
ATOM 641 C CA . VAL A 1 88 ? 13.664 -15.092 -10.678 1.00 79.62 88 VAL A CA 1
ATOM 642 C C . VAL A 1 88 ? 15.030 -15.246 -10.020 1.00 79.62 88 VAL A C 1
ATOM 644 O O . VAL A 1 88 ? 15.682 -14.241 -9.771 1.00 79.62 88 VAL A O 1
ATOM 647 N N . GLY A 1 89 ? 15.487 -16.476 -9.762 1.00 79.69 89 GLY A N 1
ATOM 648 C CA . GLY A 1 89 ? 16.774 -16.713 -9.095 1.00 79.69 89 GLY A CA 1
ATOM 649 C C . GLY A 1 89 ? 17.975 -16.255 -9.925 1.00 79.69 89 GLY A C 1
ATOM 650 O O . GLY A 1 89 ? 18.881 -15.611 -9.404 1.00 79.69 89 GLY A O 1
ATOM 651 N N . LEU A 1 90 ? 17.948 -16.522 -11.234 1.00 79.06 90 LEU A N 1
ATOM 652 C CA . LEU A 1 90 ? 18.998 -16.093 -12.157 1.00 79.06 90 LEU A CA 1
ATOM 653 C C . LEU A 1 90 ? 18.952 -14.575 -12.368 1.00 79.06 90 LEU A C 1
ATOM 655 O O . LEU A 1 90 ? 19.973 -13.899 -12.285 1.00 79.06 90 LEU A O 1
ATOM 659 N N . ALA A 1 91 ? 17.753 -14.032 -12.583 1.00 75.25 91 ALA A N 1
ATOM 660 C CA . ALA A 1 91 ? 17.551 -12.607 -12.808 1.00 75.25 91 ALA A CA 1
ATOM 661 C C . ALA A 1 91 ? 17.930 -11.754 -11.592 1.00 75.25 91 ALA A C 1
ATOM 663 O O . ALA A 1 91 ? 18.615 -10.746 -11.737 1.00 75.25 91 ALA A O 1
ATOM 664 N N . ALA A 1 92 ? 17.522 -12.173 -10.393 1.00 79.88 92 ALA A N 1
ATOM 665 C CA . ALA A 1 92 ? 17.815 -11.457 -9.159 1.00 79.88 92 ALA A CA 1
ATOM 666 C C . ALA A 1 92 ? 19.294 -11.551 -8.752 1.00 79.88 92 ALA A C 1
ATOM 668 O O . ALA A 1 92 ? 19.803 -10.635 -8.113 1.00 79.88 92 ALA A O 1
ATOM 669 N N . GLY A 1 93 ? 19.986 -12.634 -9.127 1.00 77.56 93 GLY A N 1
ATOM 670 C CA . GLY A 1 93 ? 21.424 -12.785 -8.887 1.00 77.56 93 GLY A CA 1
ATOM 671 C C . GLY A 1 93 ? 22.298 -11.927 -9.807 1.00 77.56 93 GLY A C 1
ATOM 672 O O . GLY A 1 93 ? 23.403 -11.555 -9.422 1.00 77.56 93 GLY A O 1
ATOM 673 N N . LEU A 1 94 ? 21.808 -11.602 -11.007 1.00 77.56 94 LEU A N 1
ATOM 674 C CA . LEU A 1 94 ? 22.537 -10.818 -12.012 1.00 77.56 94 LEU A CA 1
ATOM 675 C C . LEU A 1 94 ? 22.199 -9.324 -11.968 1.00 77.56 94 LEU A C 1
ATOM 677 O O . LEU A 1 94 ? 23.046 -8.495 -12.291 1.00 77.56 94 LEU A O 1
ATOM 681 N N . ASP A 1 95 ? 20.972 -8.980 -11.576 1.00 79.00 95 ASP A N 1
ATOM 682 C CA . ASP A 1 95 ? 20.471 -7.610 -11.570 1.00 79.00 95 ASP A CA 1
ATOM 683 C C . ASP A 1 95 ? 19.877 -7.257 -10.197 1.00 79.00 95 ASP A C 1
ATOM 685 O O . ASP A 1 95 ? 18.719 -7.544 -9.872 1.00 79.00 95 ASP A O 1
ATOM 689 N N . GLY A 1 96 ? 20.692 -6.586 -9.378 1.00 76.12 96 GLY A N 1
ATOM 690 C CA . GLY A 1 96 ? 20.272 -6.092 -8.070 1.00 76.12 96 GLY A CA 1
ATOM 691 C C . GLY A 1 96 ? 19.156 -5.047 -8.155 1.00 76.12 96 GLY A C 1
ATOM 692 O O . GLY A 1 96 ? 18.352 -4.939 -7.231 1.00 76.12 96 GLY A O 1
ATOM 693 N N . GLN A 1 97 ? 19.046 -4.306 -9.262 1.00 76.56 97 GLN A N 1
ATOM 694 C CA . GLN A 1 97 ? 17.958 -3.352 -9.458 1.00 76.56 97 GLN A CA 1
ATOM 695 C C . GLN A 1 97 ? 16.629 -4.071 -9.711 1.00 76.56 97 GLN A C 1
ATOM 697 O O . GLN A 1 97 ? 15.605 -3.658 -9.157 1.00 76.56 97 GLN A O 1
ATOM 702 N N . PHE A 1 98 ? 16.649 -5.161 -10.478 1.00 77.06 98 PHE A N 1
ATOM 703 C CA . PHE A 1 98 ? 15.494 -6.041 -10.634 1.00 77.06 98 PHE A CA 1
ATOM 704 C C . PHE A 1 98 ? 15.084 -6.650 -9.284 1.00 77.06 98 PHE A C 1
ATOM 706 O O . PHE A 1 98 ? 13.946 -6.475 -8.842 1.00 77.06 98 PHE A O 1
ATOM 713 N N . ALA A 1 99 ? 16.027 -7.289 -8.582 1.00 80.62 99 ALA A N 1
ATOM 714 C CA . ALA A 1 99 ? 15.770 -7.960 -7.307 1.00 80.62 99 ALA A CA 1
ATOM 715 C C . ALA A 1 99 ? 15.200 -7.006 -6.254 1.00 80.62 99 ALA A C 1
ATOM 717 O O . ALA A 1 99 ? 14.152 -7.251 -5.654 1.00 80.62 99 ALA A O 1
ATOM 718 N N . LEU A 1 100 ? 15.891 -5.891 -6.034 1.00 79.19 100 LEU A N 1
ATOM 719 C CA . LEU A 1 100 ? 15.527 -4.971 -4.978 1.00 79.19 100 LEU A CA 1
ATOM 720 C C . LEU A 1 100 ? 14.279 -4.188 -5.354 1.00 79.19 100 LEU A C 1
ATOM 722 O O . LEU A 1 100 ? 13.476 -3.911 -4.473 1.00 79.19 100 LEU A O 1
ATOM 726 N N . VAL A 1 101 ? 14.078 -3.811 -6.619 1.00 77.94 101 VAL A N 1
ATOM 727 C CA . VAL A 1 101 ? 13.051 -2.812 -6.913 1.00 77.94 101 VAL A CA 1
ATOM 728 C C . VAL A 1 101 ? 11.892 -3.262 -7.775 1.00 77.94 101 VAL A C 1
ATOM 730 O O . VAL A 1 101 ? 10.772 -2.812 -7.540 1.00 77.94 101 VAL A O 1
ATOM 733 N N . GLU A 1 102 ? 12.129 -4.125 -8.749 1.00 79.75 102 GLU A N 1
ATOM 734 C CA . GLU A 1 102 ? 11.046 -4.678 -9.566 1.00 79.75 102 GLU A CA 1
ATOM 735 C C . GLU A 1 102 ? 10.341 -5.825 -8.840 1.00 79.75 102 GLU A C 1
ATOM 737 O O . GLU A 1 102 ? 9.138 -6.005 -8.998 1.00 79.75 102 GLU A O 1
ATOM 742 N N . LEU A 1 103 ? 11.062 -6.541 -7.971 1.00 83.62 103 LEU A N 1
ATOM 743 C CA . LEU A 1 103 ? 10.507 -7.624 -7.166 1.00 83.62 103 LEU A CA 1
ATOM 744 C C . LEU A 1 103 ? 10.182 -7.184 -5.731 1.00 83.62 103 LEU A C 1
ATOM 746 O O . LEU A 1 103 ? 9.038 -7.327 -5.288 1.00 83.62 103 LEU A O 1
ATOM 750 N N . ALA A 1 104 ? 11.155 -6.640 -4.987 1.00 85.94 104 ALA A N 1
ATOM 751 C CA . ALA A 1 104 ? 10.941 -6.409 -3.556 1.00 85.94 104 ALA A CA 1
ATOM 752 C C . ALA A 1 104 ? 9.908 -5.309 -3.278 1.00 85.94 104 ALA A C 1
ATOM 754 O O . ALA A 1 104 ? 9.087 -5.471 -2.383 1.00 85.94 104 ALA A O 1
ATOM 755 N N . VAL A 1 105 ? 9.868 -4.225 -4.060 1.00 87.25 105 VAL A N 1
ATOM 756 C CA . VAL A 1 105 ? 8.903 -3.138 -3.816 1.00 87.25 105 VAL A CA 1
ATOM 757 C C . VAL A 1 105 ? 7.443 -3.572 -3.934 1.00 87.25 105 VAL A C 1
ATOM 759 O O . VAL A 1 105 ? 6.720 -3.393 -2.952 1.00 87.25 105 VAL A O 1
ATOM 762 N N . PRO A 1 106 ? 6.964 -4.136 -5.061 1.00 87.75 106 PRO A N 1
ATOM 763 C CA . PRO A 1 106 ? 5.576 -4.585 -5.139 1.00 87.75 106 PRO A CA 1
ATOM 764 C C . PRO A 1 106 ? 5.266 -5.659 -4.088 1.00 87.75 106 PRO A C 1
ATOM 766 O O . PRO A 1 106 ? 4.187 -5.631 -3.503 1.00 87.75 106 PRO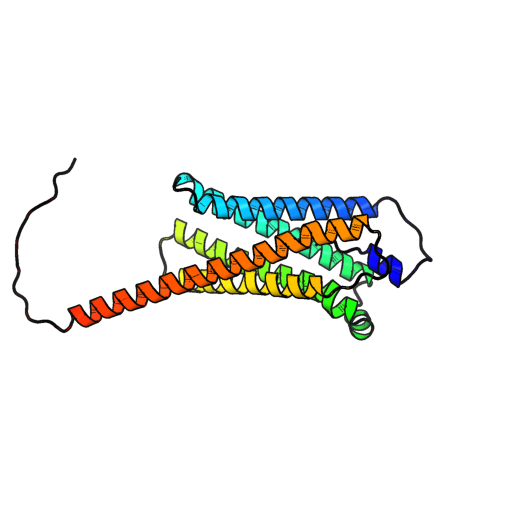 A O 1
ATOM 769 N N . THR A 1 107 ? 6.228 -6.526 -3.754 1.00 90.62 107 THR A N 1
ATOM 770 C CA . THR A 1 107 ? 6.080 -7.519 -2.676 1.00 90.62 107 THR A CA 1
ATOM 771 C C . THR A 1 107 ? 5.866 -6.861 -1.309 1.00 90.62 107 THR A C 1
ATOM 773 O O . THR A 1 107 ? 4.938 -7.220 -0.587 1.00 90.62 107 THR A O 1
ATOM 776 N N . VAL A 1 108 ? 6.676 -5.858 -0.962 1.00 92.88 108 VAL A N 1
ATOM 777 C CA . VAL A 1 108 ? 6.552 -5.098 0.291 1.00 92.88 108 VAL A CA 1
ATOM 778 C C . VAL A 1 108 ? 5.218 -4.345 0.344 1.00 92.88 108 VAL A C 1
ATOM 780 O O . VAL A 1 108 ? 4.556 -4.353 1.383 1.00 92.88 108 VAL A O 1
ATOM 783 N N . TYR A 1 109 ? 4.764 -3.761 -0.772 1.00 91.31 109 TYR A N 1
ATOM 784 C CA . TYR A 1 109 ? 3.438 -3.136 -0.841 1.00 91.31 109 TYR A CA 1
ATOM 785 C C . TYR A 1 109 ? 2.300 -4.140 -0.671 1.00 91.31 109 TYR A C 1
ATOM 787 O O . TYR A 1 109 ? 1.340 -3.839 0.038 1.00 91.31 109 TYR A O 1
ATOM 795 N N . ILE A 1 110 ? 2.391 -5.322 -1.285 1.00 94.06 110 ILE A N 1
ATOM 796 C CA . ILE A 1 110 ? 1.412 -6.402 -1.111 1.00 94.06 110 ILE A CA 1
ATOM 797 C C . ILE A 1 110 ? 1.333 -6.792 0.361 1.00 94.06 110 ILE A C 1
ATOM 799 O O . ILE A 1 110 ? 0.243 -6.781 0.930 1.00 94.06 110 ILE A O 1
ATOM 803 N N . ALA A 1 111 ? 2.475 -7.057 0.998 1.00 96.31 111 ALA A N 1
ATOM 804 C CA . ALA A 1 111 ? 2.511 -7.437 2.404 1.00 96.31 111 ALA A CA 1
ATOM 805 C C . ALA A 1 111 ? 1.913 -6.331 3.292 1.00 96.31 111 ALA A C 1
ATOM 807 O O . ALA A 1 111 ? 1.030 -6.611 4.099 1.00 96.31 111 ALA A O 1
ATOM 808 N N . GLY A 1 112 ? 2.290 -5.065 3.075 1.00 95.44 112 GLY A N 1
ATOM 809 C CA . GLY A 1 112 ? 1.696 -3.930 3.786 1.00 95.44 112 GLY A CA 1
ATOM 810 C C . GLY A 1 112 ? 0.179 -3.828 3.602 1.00 95.44 112 GLY A C 1
ATOM 811 O O . GLY A 1 112 ? -0.554 -3.627 4.566 1.00 95.44 112 GLY A O 1
ATOM 812 N N . THR A 1 113 ? -0.310 -4.051 2.379 1.00 94.88 113 THR A N 1
ATOM 813 C CA . THR A 1 113 ? -1.744 -3.992 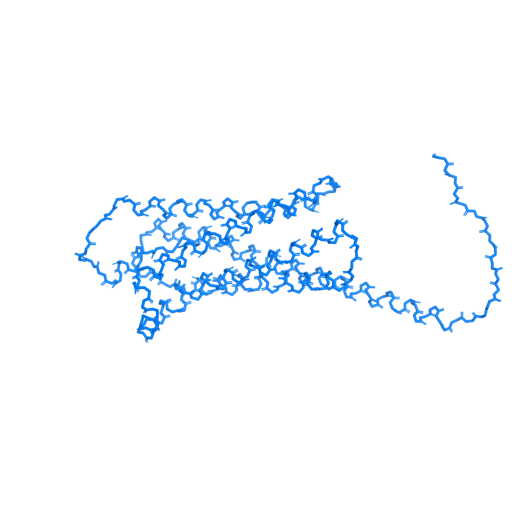2.046 1.00 94.88 113 THR A CA 1
ATOM 814 C C . THR A 1 113 ? -2.526 -5.113 2.720 1.00 94.88 113 THR A C 1
ATOM 816 O O . THR A 1 113 ? -3.611 -4.869 3.244 1.00 94.88 113 THR A O 1
ATOM 819 N N . VAL A 1 114 ? -1.963 -6.325 2.760 1.00 97.31 114 VAL A N 1
ATOM 820 C CA . VAL A 1 114 ? -2.555 -7.472 3.460 1.00 97.31 114 VAL A CA 1
ATOM 821 C C . VAL A 1 114 ? -2.653 -7.199 4.959 1.00 97.31 114 VAL A C 1
ATOM 823 O O . VAL A 1 114 ? -3.721 -7.404 5.529 1.00 97.31 114 VAL A O 1
ATOM 826 N N . LEU A 1 115 ? -1.593 -6.688 5.597 1.00 96.75 115 LEU A N 1
ATOM 827 C CA . LEU A 1 115 ? -1.634 -6.360 7.028 1.00 96.75 115 LEU A CA 1
ATOM 828 C C . LEU A 1 115 ? -2.691 -5.288 7.328 1.00 96.75 115 LEU A C 1
ATOM 830 O O . LEU A 1 115 ? -3.497 -5.467 8.241 1.00 96.75 115 LEU A O 1
ATOM 834 N N . THR A 1 116 ? -2.755 -4.219 6.529 1.00 94.56 116 THR A N 1
ATOM 835 C CA . THR A 1 116 ? -3.785 -3.182 6.691 1.00 94.56 116 THR A CA 1
ATOM 836 C C . THR A 1 116 ? -5.195 -3.746 6.483 1.00 94.56 116 THR A C 1
ATOM 838 O O . THR A 1 116 ? -6.109 -3.403 7.229 1.00 94.56 116 THR A O 1
ATOM 841 N N . LEU A 1 117 ? -5.393 -4.654 5.521 1.00 95.25 117 LEU A N 1
ATOM 842 C CA . LEU A 1 117 ? -6.693 -5.287 5.284 1.00 95.25 117 LEU A CA 1
ATOM 843 C C . LEU A 1 117 ? -7.107 -6.177 6.461 1.00 95.25 117 LEU A C 1
ATOM 845 O O . LEU A 1 117 ? -8.252 -6.116 6.902 1.00 95.25 117 LEU A O 1
ATOM 849 N N . VAL A 1 118 ? -6.172 -6.953 7.014 1.00 95.81 118 VAL A N 1
ATOM 850 C CA . VAL A 1 118 ? -6.398 -7.750 8.228 1.00 95.81 118 VAL A CA 1
ATOM 851 C C . VAL A 1 118 ? -6.774 -6.850 9.409 1.00 95.81 118 VAL A C 1
ATOM 853 O O . VAL A 1 118 ? -7.699 -7.182 10.151 1.00 95.81 118 VAL A O 1
ATOM 856 N N . ALA A 1 119 ? -6.134 -5.684 9.554 1.00 93.50 119 ALA A N 1
ATOM 857 C CA . ALA A 1 119 ? -6.519 -4.697 10.563 1.00 93.50 119 ALA A CA 1
ATOM 858 C C . ALA A 1 119 ? -7.979 -4.242 10.392 1.00 93.50 119 ALA A C 1
ATOM 860 O O . ALA A 1 119 ? -8.736 -4.244 11.363 1.00 93.50 119 ALA A O 1
ATOM 861 N N . LEU A 1 120 ? -8.400 -3.915 9.162 1.00 92.38 120 LEU A N 1
ATOM 862 C CA . LEU A 1 120 ? -9.788 -3.526 8.884 1.00 92.38 120 LEU A CA 1
ATOM 863 C C . LEU A 1 120 ? -10.781 -4.649 9.190 1.00 92.38 120 LEU A C 1
ATOM 865 O O . LEU A 1 120 ? -11.822 -4.391 9.787 1.00 92.38 120 LEU A O 1
ATOM 869 N N . ILE A 1 121 ? -10.442 -5.896 8.854 1.00 92.56 121 ILE A N 1
ATOM 870 C CA . ILE A 1 121 ? -11.270 -7.066 9.179 1.00 92.56 121 ILE A CA 1
ATOM 871 C C . ILE A 1 121 ? -11.434 -7.201 10.699 1.00 92.56 121 ILE A C 1
ATOM 873 O O . ILE A 1 121 ? -12.540 -7.431 11.182 1.00 92.56 121 ILE A O 1
ATOM 877 N N . PHE A 1 122 ? -10.368 -7.010 11.478 1.00 92.88 122 PHE A N 1
ATOM 878 C CA . PHE A 1 122 ? -10.458 -7.020 12.940 1.00 92.88 122 PHE A CA 1
ATOM 879 C C . PHE A 1 122 ? -11.331 -5.897 13.500 1.00 92.88 122 PHE A C 1
ATOM 881 O O . PHE A 1 122 ? -12.011 -6.112 14.507 1.00 92.88 122 PHE A O 1
ATOM 888 N N . PHE A 1 123 ? -11.336 -4.715 12.884 1.00 88.62 123 PHE A N 1
ATOM 889 C CA . PHE A 1 123 ? -12.229 -3.629 13.292 1.00 88.62 123 PHE A CA 1
ATOM 890 C C . PHE A 1 123 ? -13.690 -3.908 12.911 1.00 88.62 123 PHE A C 1
ATOM 892 O O . PHE A 1 123 ? -14.566 -3.723 13.753 1.00 88.62 123 PHE A O 1
ATOM 899 N N . GLU A 1 124 ? -13.957 -4.452 11.722 1.00 89.88 124 GLU A N 1
ATOM 900 C CA . GLU A 1 124 ? -15.301 -4.895 11.313 1.00 89.88 124 GLU A CA 1
ATOM 901 C C . GLU A 1 124 ? -15.859 -5.978 12.249 1.00 89.88 124 GLU A C 1
ATOM 903 O O . GLU A 1 124 ? -16.990 -5.871 12.725 1.00 89.88 124 GLU A O 1
ATOM 908 N N . ILE A 1 125 ? -15.051 -6.988 12.597 1.00 88.94 125 ILE A N 1
ATOM 909 C CA . ILE A 1 125 ? -15.454 -8.032 13.553 1.00 88.94 125 ILE A CA 1
ATOM 910 C C . ILE A 1 125 ? -15.820 -7.413 14.908 1.00 88.94 125 ILE A C 1
ATOM 912 O O . ILE A 1 125 ? -16.803 -7.825 15.516 1.00 88.94 125 ILE A O 1
ATOM 916 N N . GLN A 1 126 ? -15.074 -6.413 15.385 1.00 87.88 126 GLN A N 1
ATOM 917 C CA . GLN A 1 126 ? -15.391 -5.731 16.647 1.00 87.88 126 GLN A CA 1
ATOM 918 C C . GLN A 1 126 ? -16.677 -4.904 16.573 1.00 87.88 126 GLN A C 1
ATOM 920 O O . GLN A 1 126 ? -17.412 -4.849 17.557 1.00 87.88 126 GLN A O 1
ATOM 925 N N . MET A 1 127 ? -16.976 -4.287 15.426 1.00 83.75 127 MET A N 1
ATOM 926 C CA . MET A 1 127 ? -18.231 -3.552 15.242 1.00 83.75 127 MET A CA 1
ATOM 927 C C . MET A 1 127 ? -19.453 -4.477 15.247 1.00 83.75 127 MET A C 1
ATOM 929 O O . MET A 1 127 ? -20.504 -4.085 15.745 1.00 83.75 127 MET A O 1
ATOM 933 N N . VAL A 1 128 ? -19.326 -5.699 14.718 1.00 86.50 128 VAL A N 1
ATOM 934 C CA . VAL A 1 128 ? -20.440 -6.661 14.629 1.00 86.50 128 VAL A CA 1
ATOM 935 C C . VAL A 1 128 ? -20.580 -7.513 15.890 1.00 86.50 128 VAL A C 1
ATOM 937 O O . VAL A 1 128 ? -21.685 -7.719 16.383 1.00 86.50 128 VAL A O 1
ATOM 940 N N . SER A 1 129 ? -19.473 -8.051 16.400 1.00 85.56 129 SER A N 1
ATOM 941 C CA . SER A 1 129 ? -19.461 -9.035 17.491 1.00 85.56 129 SER A CA 1
ATOM 942 C C . SER A 1 129 ? -19.201 -8.425 18.870 1.00 85.56 129 SER A C 1
ATOM 944 O O . SER A 1 129 ? -19.160 -9.154 19.861 1.00 85.56 129 SER A O 1
ATOM 946 N N . GLY A 1 130 ? -19.022 -7.106 18.945 1.00 84.44 130 GLY A N 1
ATOM 947 C CA . GLY A 1 130 ? -18.721 -6.389 20.176 1.00 84.44 130 GLY A CA 1
ATOM 948 C C . GLY A 1 130 ? -17.224 -6.242 20.457 1.00 84.44 130 GLY A C 1
ATOM 949 O O . GLY A 1 130 ? -16.353 -6.886 19.862 1.00 84.44 130 GLY A O 1
ATOM 950 N N . TYR A 1 131 ? -16.925 -5.345 21.393 1.00 84.50 131 TYR A N 1
ATOM 951 C CA . TYR A 1 131 ? -15.570 -4.906 21.701 1.00 84.50 131 TYR A CA 1
ATOM 952 C C . TYR A 1 131 ? -14.720 -6.005 22.359 1.00 84.50 131 TYR A C 1
ATOM 954 O O . TYR A 1 131 ? -15.108 -6.600 23.366 1.00 84.50 131 TYR A O 1
ATOM 962 N N . ARG A 1 132 ? -13.517 -6.250 21.818 1.00 86.75 132 ARG A N 1
ATOM 963 C CA . ARG A 1 132 ? -12.536 -7.203 22.367 1.00 86.75 132 ARG A CA 1
ATOM 964 C C . ARG A 1 132 ? -11.147 -6.572 22.397 1.00 86.75 132 ARG A C 1
ATOM 966 O O . ARG A 1 132 ? -10.512 -6.422 21.355 1.00 86.75 132 ARG A O 1
ATOM 973 N N . GLN A 1 133 ? -10.632 -6.305 23.598 1.00 83.31 133 GLN A N 1
ATOM 974 C CA . GLN A 1 133 ? -9.342 -5.623 23.800 1.00 83.31 133 GLN A CA 1
ATOM 975 C C . GLN A 1 133 ? -8.168 -6.272 23.045 1.00 83.31 133 GLN A C 1
ATOM 977 O O . GLN A 1 133 ? -7.350 -5.574 22.449 1.00 83.31 133 GLN A O 1
ATOM 982 N N . ASN A 1 134 ? -8.086 -7.606 23.024 1.00 87.06 134 ASN A N 1
ATOM 983 C CA . ASN A 1 134 ? -7.001 -8.315 22.333 1.00 87.06 134 ASN A CA 1
ATOM 984 C C . ASN A 1 134 ? -7.042 -8.098 20.813 1.00 87.06 134 ASN A C 1
ATOM 986 O O . ASN A 1 134 ? -5.997 -7.928 20.185 1.00 87.06 134 ASN A O 1
ATOM 990 N N . LEU A 1 135 ? -8.246 -8.071 20.231 1.00 87.94 135 LEU A N 1
ATOM 991 C CA . LEU A 1 135 ? -8.435 -7.890 18.794 1.00 87.94 135 LEU A CA 1
ATOM 992 C C . LEU A 1 135 ? -8.144 -6.444 18.384 1.00 87.94 135 LEU A C 1
ATOM 994 O O . LEU A 1 135 ? -7.508 -6.220 17.359 1.00 87.94 135 LEU A O 1
ATOM 998 N N . GLN A 1 136 ? -8.512 -5.475 19.230 1.00 87.88 136 GLN A N 1
ATOM 999 C CA . GLN A 1 136 ? -8.156 -4.070 19.040 1.00 87.88 136 GLN A CA 1
ATOM 1000 C C . GLN A 1 136 ? -6.638 -3.868 19.024 1.00 87.88 136 GLN A C 1
ATOM 1002 O O . GLN A 1 136 ? -6.112 -3.256 18.096 1.00 87.88 136 GLN A O 1
ATOM 1007 N N . LYS A 1 137 ? -5.921 -4.424 20.012 1.00 88.25 137 LYS A N 1
ATOM 1008 C CA . LYS A 1 137 ? -4.453 -4.342 20.090 1.00 88.25 137 LYS A CA 1
ATOM 1009 C C . LYS A 1 137 ? -3.792 -4.937 18.849 1.00 88.25 137 LYS A C 1
ATOM 1011 O O . LYS A 1 137 ? -2.891 -4.327 18.279 1.00 88.25 137 LYS A O 1
ATOM 1016 N N . HIS A 1 138 ? -4.253 -6.108 18.407 1.00 91.75 138 HIS A N 1
ATOM 1017 C CA . HIS A 1 138 ? -3.697 -6.747 17.218 1.00 91.75 138 HIS A CA 1
ATOM 1018 C C . HIS A 1 138 ? -4.019 -5.957 15.940 1.00 91.75 138 HIS A C 1
ATOM 1020 O O . HIS A 1 138 ? -3.128 -5.746 15.124 1.00 91.75 138 HIS A O 1
ATOM 1026 N N . GLY A 1 139 ? -5.242 -5.431 15.811 1.00 91.00 139 GLY A N 1
ATOM 1027 C CA . GLY A 1 139 ? -5.637 -4.543 14.713 1.00 91.00 139 GLY A CA 1
ATOM 1028 C C . GLY A 1 139 ? -4.770 -3.290 14.623 1.00 91.00 139 GLY A C 1
ATOM 1029 O O . GLY A 1 139 ? -4.300 -2.957 13.542 1.00 91.00 139 GLY A O 1
ATOM 1030 N N . LEU A 1 140 ? -4.466 -2.645 15.750 1.00 90.31 140 LEU A N 1
ATOM 1031 C CA . LEU A 1 140 ? -3.582 -1.474 15.782 1.00 90.31 140 LEU A CA 1
ATOM 1032 C C . LEU A 1 140 ? -2.144 -1.813 15.407 1.00 90.31 140 LEU A C 1
ATOM 1034 O O . LEU A 1 140 ? -1.537 -1.087 14.628 1.00 90.31 140 LEU A O 1
ATOM 1038 N N . ASN A 1 141 ? -1.607 -2.927 15.909 1.00 94.06 141 ASN A N 1
ATOM 1039 C CA . ASN A 1 141 ? -0.266 -3.368 15.528 1.00 94.06 141 ASN A CA 1
ATOM 1040 C C . ASN A 1 141 ? -0.177 -3.616 14.014 1.00 94.06 141 ASN A C 1
ATOM 1042 O O . ASN A 1 141 ? 0.806 -3.228 13.388 1.00 94.06 141 ASN A O 1
ATOM 1046 N N . MET A 1 142 ? -1.221 -4.195 13.413 1.00 94.44 142 MET A N 1
ATOM 1047 C CA . MET A 1 142 ? -1.309 -4.381 11.962 1.00 94.44 142 MET A CA 1
ATOM 1048 C C . MET A 1 142 ? -1.492 -3.055 11.209 1.00 94.44 142 MET A C 1
ATOM 1050 O O . MET A 1 142 ? -0.894 -2.874 10.151 1.00 94.44 142 MET A O 1
ATOM 1054 N N . LEU A 1 143 ? -2.237 -2.100 11.777 1.00 91.44 143 LEU A N 1
ATOM 1055 C CA . LEU A 1 143 ? -2.409 -0.744 11.241 1.00 91.44 143 LEU A CA 1
ATOM 1056 C C . LEU A 1 143 ? -1.144 0.124 11.372 1.00 91.44 143 LEU A C 1
ATOM 1058 O O . LEU A 1 143 ? -1.044 1.150 10.714 1.00 91.44 143 LEU A O 1
ATOM 1062 N N . ILE A 1 144 ? -0.166 -0.276 12.185 1.00 93.88 144 ILE A N 1
ATOM 1063 C CA . ILE A 1 144 ? 1.176 0.324 12.212 1.00 93.88 144 ILE A CA 1
ATOM 1064 C C . ILE A 1 144 ? 2.088 -0.410 11.225 1.00 93.88 144 ILE A C 1
ATOM 1066 O O . ILE A 1 144 ? 2.735 0.217 10.387 1.00 93.88 144 ILE A O 1
ATOM 1070 N N . ALA A 1 145 ? 2.122 -1.744 11.292 1.00 96.56 145 ALA A N 1
ATOM 1071 C CA . ALA A 1 145 ? 3.004 -2.565 10.469 1.00 96.56 145 ALA A CA 1
ATOM 1072 C C . ALA A 1 145 ? 2.708 -2.426 8.965 1.00 96.56 145 ALA A C 1
ATOM 1074 O O . ALA A 1 145 ? 3.637 -2.301 8.170 1.00 96.56 145 ALA A O 1
ATOM 1075 N N . GLY A 1 146 ? 1.432 -2.397 8.568 1.00 95.31 146 GLY A N 1
ATOM 1076 C CA . GLY A 1 146 ? 1.020 -2.252 7.170 1.00 95.31 146 GLY A CA 1
ATOM 1077 C C . GLY A 1 146 ? 1.530 -0.955 6.527 1.00 95.31 146 GLY A C 1
ATOM 1078 O O . GLY A 1 146 ? 2.310 -1.016 5.571 1.00 95.31 146 GLY A O 1
ATOM 1079 N N . PRO A 1 147 ? 1.182 0.223 7.073 1.00 94.81 147 PRO A N 1
ATOM 1080 C CA . PRO A 1 147 ? 1.706 1.508 6.614 1.00 94.81 147 PRO A CA 1
ATOM 1081 C C . PRO A 1 147 ? 3.226 1.659 6.742 1.00 94.81 147 PRO A C 1
ATOM 1083 O O . PRO A 1 147 ? 3.833 2.302 5.888 1.00 94.81 147 PRO A O 1
ATOM 1086 N N . ALA A 1 148 ? 3.871 1.037 7.738 1.00 96.19 148 ALA A N 1
ATOM 1087 C CA . ALA A 1 148 ? 5.334 1.003 7.818 1.00 96.19 148 ALA A CA 1
ATOM 1088 C C . ALA A 1 148 ? 5.958 0.268 6.619 1.00 96.19 148 ALA A C 1
ATOM 1090 O O . ALA A 1 148 ? 6.946 0.736 6.051 1.00 96.19 148 ALA A O 1
ATOM 1091 N N . LEU A 1 149 ? 5.357 -0.842 6.177 1.00 95.62 149 LEU A N 1
ATOM 1092 C CA . LEU A 1 149 ? 5.781 -1.532 4.958 1.00 95.62 149 LEU A CA 1
ATOM 1093 C C . LEU A 1 149 ? 5.497 -0.698 3.705 1.00 95.62 149 LEU A C 1
ATOM 1095 O O . LEU A 1 149 ? 6.365 -0.596 2.843 1.00 95.62 149 LEU A O 1
ATOM 1099 N N . TRP A 1 150 ? 4.346 -0.028 3.605 1.00 93.75 150 TRP A N 1
ATOM 1100 C CA . TRP A 1 150 ? 4.098 0.906 2.497 1.00 93.75 150 TRP A CA 1
ATOM 1101 C C . TRP A 1 150 ? 5.116 2.044 2.450 1.00 93.75 150 TRP A C 1
ATOM 1103 O O . TRP A 1 150 ? 5.558 2.438 1.368 1.00 93.75 150 TRP A O 1
ATOM 1113 N N . LEU A 1 151 ? 5.529 2.553 3.609 1.00 93.12 151 LEU A N 1
ATOM 1114 C CA . LEU A 1 151 ? 6.569 3.563 3.706 1.00 93.12 151 LEU A CA 1
ATOM 1115 C C . LEU A 1 151 ? 7.922 3.015 3.238 1.00 93.12 151 LEU A C 1
ATOM 1117 O O . LEU A 1 151 ? 8.581 3.653 2.418 1.00 93.12 151 LEU A O 1
ATOM 1121 N N . LEU A 1 152 ? 8.309 1.823 3.696 1.00 91.81 152 LEU A N 1
ATOM 1122 C CA . LEU A 1 152 ? 9.532 1.155 3.254 1.00 91.81 152 LEU A CA 1
ATOM 1123 C C . LEU A 1 152 ? 9.531 0.947 1.731 1.00 91.81 152 LEU A C 1
ATOM 1125 O O . LEU A 1 152 ? 10.490 1.315 1.053 1.00 91.81 152 LEU A O 1
ATOM 1129 N N . GLY A 1 153 ? 8.422 0.449 1.179 1.00 88.56 153 GLY A N 1
ATOM 1130 C CA . GLY A 1 153 ? 8.222 0.313 -0.264 1.00 88.56 153 GLY A CA 1
ATOM 1131 C C . GLY A 1 153 ? 8.291 1.656 -0.999 1.00 88.56 153 GLY A C 1
ATOM 1132 O O . GLY A 1 153 ? 8.864 1.732 -2.087 1.00 88.56 153 GLY A O 1
ATOM 1133 N N . SER A 1 154 ? 7.782 2.734 -0.392 1.00 87.50 154 SER A N 1
ATOM 1134 C CA . SER A 1 154 ? 7.844 4.095 -0.943 1.00 87.50 154 SER A CA 1
ATOM 1135 C C . SER A 1 154 ? 9.279 4.612 -1.006 1.00 87.50 154 SER A C 1
ATOM 1137 O O . SER A 1 154 ? 9.691 5.117 -2.048 1.00 87.50 154 SER A O 1
ATOM 1139 N N . ILE A 1 155 ? 10.055 4.449 0.069 1.00 86.19 155 ILE A N 1
ATOM 1140 C CA . ILE A 1 155 ? 11.473 4.833 0.137 1.00 86.19 155 ILE A CA 1
ATOM 1141 C C . ILE A 1 155 ? 12.262 4.075 -0.927 1.00 86.19 155 ILE A C 1
ATOM 1143 O O . ILE A 1 155 ? 12.950 4.675 -1.752 1.00 86.19 155 ILE A O 1
ATOM 1147 N N . HIS A 1 156 ? 12.076 2.759 -0.980 1.00 81.56 156 HIS A N 1
ATOM 1148 C CA . HIS A 1 156 ? 12.749 1.897 -1.943 1.00 81.56 156 HIS A CA 1
ATOM 1149 C C . HIS A 1 156 ? 12.370 2.241 -3.392 1.00 81.56 156 HIS A C 1
ATOM 1151 O O . HIS A 1 156 ? 13.190 2.181 -4.308 1.00 81.56 156 HIS A O 1
ATOM 1157 N N . ASN A 1 157 ? 11.130 2.684 -3.613 1.00 80.38 157 ASN A N 1
ATOM 1158 C CA . ASN A 1 157 ? 10.685 3.221 -4.891 1.00 80.38 157 ASN A CA 1
ATOM 1159 C C . ASN A 1 157 ? 11.382 4.553 -5.240 1.00 80.38 157 ASN A C 1
ATOM 1161 O O . ASN A 1 157 ? 11.692 4.768 -6.410 1.00 80.38 157 ASN A O 1
ATOM 1165 N N . ILE A 1 158 ? 11.634 5.448 -4.274 1.00 75.94 158 ILE A N 1
ATOM 1166 C CA . ILE A 1 158 ? 12.275 6.763 -4.512 1.00 75.94 158 ILE A CA 1
ATOM 1167 C C . ILE A 1 158 ? 13.723 6.586 -4.945 1.00 75.94 158 ILE A C 1
ATOM 1169 O O . ILE A 1 158 ? 14.173 7.296 -5.842 1.00 75.94 158 ILE A O 1
ATOM 1173 N N . CYS A 1 159 ? 14.413 5.604 -4.366 1.00 67.69 159 CYS A N 1
ATOM 1174 C CA . CYS A 1 159 ? 15.800 5.278 -4.679 1.00 67.69 159 CYS A CA 1
ATOM 1175 C C . CYS A 1 159 ? 16.015 4.750 -6.106 1.00 67.69 159 CYS A C 1
ATOM 1177 O O . CYS A 1 159 ? 17.155 4.519 -6.505 1.00 67.69 159 CYS A O 1
ATOM 1179 N N . GLN A 1 160 ? 14.960 4.565 -6.906 1.00 69.38 160 GLN A N 1
ATOM 1180 C CA . GLN A 1 160 ? 15.150 4.261 -8.316 1.00 69.38 160 GLN A CA 1
ATOM 1181 C C . GLN A 1 160 ? 15.512 5.480 -9.141 1.00 69.38 160 GLN A C 1
ATOM 1183 O O . GLN A 1 160 ? 14.713 6.403 -9.313 1.00 69.38 160 GLN A O 1
ATOM 1188 N N . VAL A 1 161 ? 16.668 5.377 -9.784 1.00 58.59 161 VAL A N 1
ATOM 1189 C CA . VAL A 1 161 ? 17.090 6.271 -10.855 1.00 58.59 161 VAL A CA 1
ATOM 1190 C C . VAL A 1 161 ? 16.722 5.645 -12.206 1.00 58.59 161 VAL A C 1
ATOM 1192 O O . VAL A 1 161 ? 17.086 4.505 -12.511 1.00 58.59 161 VAL A O 1
ATOM 1195 N N . TYR A 1 162 ? 15.961 6.384 -13.017 1.00 60.78 162 TYR A N 1
ATOM 1196 C CA . TYR A 1 162 ? 15.586 6.002 -14.380 1.00 60.78 162 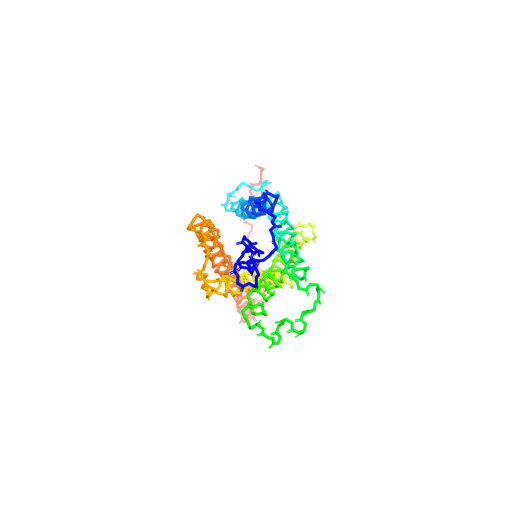TYR A CA 1
ATOM 1197 C C . TYR A 1 162 ? 16.403 6.812 -15.387 1.00 60.78 162 TYR A C 1
ATOM 1199 O O . TYR A 1 162 ? 15.975 7.874 -15.822 1.00 60.78 162 TYR A O 1
ATOM 1207 N N . GLU A 1 163 ? 17.562 6.299 -15.798 1.00 52.12 163 GLU A N 1
ATOM 1208 C CA . GLU A 1 163 ? 18.454 6.998 -16.743 1.00 52.12 163 GLU A CA 1
ATOM 1209 C C . GLU A 1 163 ? 17.898 7.135 -18.178 1.00 52.12 163 GLU A C 1
ATOM 1211 O O . GLU A 1 163 ? 18.460 7.874 -18.979 1.00 52.12 163 GLU A O 1
ATOM 1216 N N . ARG A 1 164 ? 16.791 6.460 -18.535 1.00 51.25 164 ARG A N 1
ATOM 1217 C CA . ARG A 1 164 ? 16.227 6.455 -19.908 1.00 51.25 164 ARG A CA 1
ATOM 1218 C C . ARG A 1 164 ? 14.694 6.542 -20.009 1.00 51.25 164 ARG A C 1
ATOM 1220 O O . ARG A 1 164 ? 14.120 6.152 -21.024 1.00 51.25 164 ARG A O 1
ATOM 1227 N N . ALA A 1 165 ? 13.997 7.031 -18.983 1.00 58.75 165 ALA A N 1
ATOM 1228 C CA . ALA A 1 165 ? 12.536 7.172 -19.047 1.00 58.75 165 ALA A CA 1
ATOM 1229 C C . ALA A 1 165 ? 12.109 8.488 -19.728 1.00 58.75 165 ALA A C 1
ATOM 1231 O O . ALA A 1 165 ? 12.711 9.535 -19.506 1.00 58.75 165 ALA A O 1
ATOM 1232 N N . ASN A 1 166 ? 11.038 8.452 -20.526 1.00 66.75 166 ASN A N 1
ATOM 1233 C CA . ASN A 1 166 ? 10.436 9.649 -21.127 1.00 66.75 166 ASN A CA 1
ATOM 1234 C C . ASN A 1 166 ? 9.955 10.628 -20.031 1.00 66.75 166 ASN A C 1
ATOM 1236 O O . ASN A 1 166 ? 9.418 10.186 -19.015 1.00 66.75 166 ASN A O 1
ATOM 1240 N N . ALA A 1 167 ? 10.099 11.943 -20.228 1.00 69.44 167 ALA A N 1
ATOM 1241 C CA . ALA A 1 167 ? 9.779 12.956 -19.214 1.00 69.44 167 ALA A CA 1
ATOM 1242 C C . ALA A 1 167 ? 8.330 12.850 -18.696 1.00 69.44 167 ALA A C 1
ATOM 1244 O O . ALA A 1 167 ? 8.100 12.895 -17.489 1.00 69.44 167 ALA A O 1
ATOM 1245 N N . ASN A 1 168 ? 7.363 12.594 -19.584 1.00 69.44 168 ASN A N 1
ATOM 1246 C CA . ASN A 1 168 ? 5.951 12.415 -19.211 1.00 69.44 168 ASN A CA 1
ATOM 1247 C C . ASN A 1 168 ? 5.734 11.231 -18.260 1.00 69.44 168 ASN A C 1
ATOM 1249 O O . ASN A 1 168 ? 4.916 11.292 -17.346 1.00 69.44 168 ASN A O 1
ATOM 1253 N N . VAL A 1 169 ? 6.488 10.153 -18.467 1.00 66.06 169 VAL A N 1
ATOM 1254 C CA . VAL A 1 169 ? 6.419 8.945 -17.644 1.00 66.06 169 VAL A CA 1
ATOM 1255 C C . VAL A 1 169 ? 7.046 9.196 -16.273 1.00 66.06 169 VAL A C 1
ATOM 1257 O O . VAL A 1 169 ? 6.490 8.780 -15.258 1.00 66.06 169 VAL A O 1
ATOM 1260 N N . GLN A 1 170 ? 8.160 9.931 -16.227 1.00 71.50 170 GLN A N 1
ATOM 1261 C CA . GLN A 1 170 ? 8.790 10.323 -14.966 1.00 71.50 170 GLN A CA 1
ATOM 1262 C C . GLN A 1 170 ? 7.869 11.222 -14.133 1.00 71.50 170 GLN A C 1
ATOM 1264 O O . GLN A 1 170 ? 7.711 10.989 -12.937 1.00 71.50 170 GLN A O 1
ATOM 1269 N N . VAL A 1 171 ? 7.208 12.200 -14.762 1.00 74.88 171 VAL A N 1
ATOM 1270 C CA . VAL A 1 171 ? 6.222 13.060 -14.089 1.00 74.88 171 VAL A CA 1
ATOM 1271 C C . VAL A 1 171 ? 5.059 12.230 -13.555 1.00 74.88 171 VAL A C 1
ATOM 1273 O O . VAL A 1 171 ? 4.751 12.326 -12.370 1.00 74.88 171 VAL A O 1
ATOM 1276 N N . LEU A 1 172 ? 4.465 11.355 -14.375 1.00 70.31 172 LEU A N 1
ATOM 1277 C CA . LEU A 1 172 ? 3.364 10.487 -13.945 1.00 70.31 172 LEU A CA 1
ATOM 1278 C C . LEU A 1 172 ? 3.759 9.624 -12.738 1.00 70.31 172 LEU A C 1
ATOM 1280 O O . LEU A 1 172 ? 3.006 9.514 -11.770 1.00 70.31 172 LEU A O 1
ATOM 1284 N N . GLN A 1 173 ? 4.968 9.061 -12.755 1.00 73.12 173 GLN A N 1
ATOM 1285 C CA . GLN A 1 173 ? 5.478 8.258 -11.651 1.00 73.12 173 GLN A CA 1
ATOM 1286 C C . GLN A 1 173 ? 5.657 9.088 -10.376 1.00 73.12 173 GLN A C 1
ATOM 1288 O O . GLN A 1 173 ? 5.253 8.640 -9.302 1.00 73.12 173 GLN A O 1
ATOM 1293 N N . LYS A 1 174 ? 6.216 10.300 -10.472 1.00 76.38 174 LYS A N 1
ATOM 1294 C CA . LYS A 1 174 ? 6.378 11.195 -9.317 1.00 76.38 174 LYS A CA 1
ATOM 1295 C C . LYS A 1 174 ? 5.033 11.685 -8.773 1.00 76.38 174 LYS A C 1
ATOM 1297 O O . LYS A 1 174 ? 4.863 11.722 -7.557 1.00 76.38 174 LYS A O 1
ATOM 1302 N N . CYS A 1 175 ? 4.053 11.950 -9.636 1.00 74.62 175 CYS A N 1
ATOM 1303 C CA . CYS A 1 175 ? 2.692 12.320 -9.240 1.00 74.62 175 CYS A CA 1
ATOM 1304 C C . CYS A 1 175 ? 1.952 11.208 -8.486 1.00 74.62 175 CYS A C 1
ATOM 1306 O O . CYS A 1 175 ? 1.101 11.519 -7.664 1.00 74.62 175 CYS A O 1
ATOM 1308 N N . VAL A 1 176 ? 2.267 9.932 -8.725 1.00 73.25 176 VAL A N 1
ATOM 1309 C CA . VAL A 1 176 ? 1.703 8.805 -7.956 1.00 73.25 176 VAL A CA 1
ATOM 1310 C C . VAL A 1 176 ? 2.530 8.519 -6.700 1.00 73.25 176 VAL A C 1
ATOM 1312 O O . VAL A 1 176 ? 1.988 8.213 -5.640 1.00 73.25 176 VAL A O 1
ATOM 1315 N N . GLN A 1 177 ? 3.851 8.638 -6.801 1.00 81.31 177 GLN A N 1
ATOM 1316 C CA . GLN A 1 177 ? 4.783 8.326 -5.724 1.00 81.31 177 GLN A CA 1
ATOM 1317 C C . GLN A 1 177 ? 4.694 9.301 -4.546 1.00 81.31 177 GLN A C 1
ATOM 1319 O O . GLN A 1 177 ? 4.709 8.857 -3.400 1.00 81.31 177 GLN A O 1
ATOM 1324 N N . THR A 1 178 ? 4.600 10.607 -4.803 1.00 81.12 178 THR A N 1
ATOM 1325 C CA . THR A 1 178 ? 4.565 11.614 -3.732 1.00 81.12 178 THR A CA 1
ATOM 1326 C C . THR A 1 178 ? 3.319 11.472 -2.846 1.00 81.12 178 THR A C 1
ATOM 1328 O O . THR A 1 178 ? 3.484 11.372 -1.629 1.00 81.12 178 THR A O 1
ATOM 1331 N N . PRO A 1 179 ? 2.087 11.368 -3.388 1.00 81.69 179 PRO A N 1
ATOM 1332 C CA . PRO A 1 179 ? 0.901 11.117 -2.569 1.00 81.69 179 PRO A CA 1
ATOM 1333 C C . PRO A 1 179 ? 0.954 9.781 -1.830 1.00 81.69 179 PRO A C 1
ATOM 1335 O O . PRO A 1 179 ? 0.482 9.692 -0.704 1.00 81.69 179 PRO A O 1
ATOM 1338 N N . LEU A 1 180 ? 1.552 8.749 -2.430 1.00 82.31 180 LEU A N 1
ATOM 1339 C CA . LEU A 1 180 ? 1.691 7.442 -1.794 1.00 82.31 180 LEU A CA 1
ATOM 1340 C C . LEU A 1 180 ? 2.635 7.479 -0.588 1.00 82.31 180 LEU A C 1
ATOM 1342 O O . LEU A 1 180 ? 2.315 6.910 0.454 1.00 82.31 180 LEU A O 1
ATOM 1346 N N . LEU A 1 181 ? 3.766 8.179 -0.708 1.00 87.56 181 LEU A N 1
ATOM 1347 C CA . LEU A 1 181 ? 4.683 8.412 0.407 1.00 87.56 181 LEU A CA 1
ATOM 1348 C C . LEU A 1 181 ? 3.979 9.177 1.534 1.00 87.56 181 LEU A C 1
ATOM 1350 O O . LEU A 1 181 ? 4.024 8.753 2.688 1.00 87.56 181 LEU A O 1
ATOM 1354 N N . LEU A 1 182 ? 3.307 10.280 1.189 1.00 86.75 182 LEU A N 1
ATOM 1355 C CA . LEU A 1 182 ? 2.577 11.109 2.150 1.00 86.75 182 LEU A CA 1
ATOM 1356 C C . LEU A 1 182 ? 1.464 10.319 2.841 1.00 86.75 182 LEU A C 1
ATOM 1358 O O . LEU A 1 182 ? 1.371 10.338 4.063 1.00 86.75 182 LEU A O 1
ATOM 1362 N N . GLY A 1 183 ? 0.663 9.574 2.079 1.00 85.81 183 GLY A N 1
ATOM 1363 C CA . GLY A 1 183 ? -0.389 8.716 2.614 1.00 85.81 183 GLY A CA 1
ATOM 1364 C C . GLY A 1 183 ? 0.169 7.658 3.564 1.00 85.81 183 GLY A C 1
ATOM 1365 O O . GLY A 1 183 ? -0.323 7.528 4.678 1.00 85.81 183 GLY A O 1
ATOM 1366 N N . SER A 1 184 ? 1.242 6.964 3.175 1.00 89.19 184 SER A N 1
ATOM 1367 C CA . SER A 1 184 ? 1.890 5.949 4.021 1.00 89.19 184 SER A CA 1
ATOM 1368 C C . SER A 1 184 ? 2.364 6.535 5.353 1.00 89.19 184 SER A C 1
ATOM 1370 O O . SER A 1 184 ? 2.134 5.940 6.404 1.00 89.19 184 SER A O 1
ATOM 1372 N N . MET A 1 185 ? 2.963 7.731 5.321 1.00 90.88 185 MET A N 1
ATOM 1373 C CA . MET A 1 185 ? 3.375 8.454 6.528 1.00 90.88 185 MET A CA 1
ATOM 1374 C C . MET A 1 185 ? 2.184 8.847 7.403 1.00 90.88 185 MET A C 1
ATOM 1376 O O . MET A 1 185 ? 2.205 8.601 8.605 1.00 90.88 185 MET A O 1
ATOM 1380 N N . LEU A 1 186 ? 1.141 9.440 6.816 1.00 89.50 186 LEU A N 1
ATOM 1381 C CA . LEU A 1 186 ? -0.046 9.872 7.556 1.00 89.50 186 LEU A CA 1
ATOM 1382 C C . LEU A 1 186 ? -0.757 8.690 8.221 1.00 89.50 186 LEU A C 1
ATOM 1384 O O . LEU A 1 186 ? -1.124 8.780 9.390 1.00 89.50 186 LEU A O 1
ATOM 1388 N N . PHE A 1 187 ? -0.892 7.567 7.514 1.00 88.19 187 PHE A N 1
ATOM 1389 C CA . PHE A 1 187 ? -1.459 6.340 8.071 1.00 88.19 187 PHE A CA 1
ATOM 1390 C C . PHE A 1 187 ? -0.606 5.764 9.200 1.00 88.19 187 PHE A C 1
ATOM 1392 O O . PHE A 1 187 ? -1.151 5.367 10.229 1.00 88.19 187 PHE A O 1
ATOM 1399 N N . LEU A 1 188 ? 0.720 5.759 9.043 1.00 92.56 188 LEU A N 1
ATOM 1400 C CA . LEU A 1 188 ? 1.633 5.295 10.083 1.00 92.56 188 LEU A CA 1
ATOM 1401 C C . LEU A 1 188 ? 1.529 6.159 11.346 1.00 92.56 188 LEU A C 1
ATOM 1403 O O . LEU A 1 188 ? 1.374 5.629 12.445 1.00 92.56 188 LEU A O 1
ATOM 1407 N N . ILE A 1 189 ? 1.563 7.484 11.190 1.00 91.88 189 ILE A N 1
ATOM 1408 C CA . ILE A 1 189 ? 1.417 8.430 12.302 1.00 91.88 189 ILE A CA 1
ATOM 1409 C C . ILE A 1 189 ? 0.050 8.248 12.969 1.00 91.88 189 ILE A C 1
ATOM 1411 O O . ILE A 1 189 ? -0.015 8.148 14.192 1.00 91.88 189 ILE A O 1
ATOM 1415 N N . GLY A 1 190 ? -1.029 8.132 12.189 1.00 86.81 190 GLY A N 1
ATOM 1416 C CA . GLY A 1 190 ? -2.370 7.871 12.713 1.00 86.81 190 GLY A CA 1
ATOM 1417 C C . GLY A 1 190 ? -2.446 6.577 13.531 1.00 86.81 190 GLY A C 1
ATOM 1418 O O . GLY A 1 190 ? -3.024 6.568 14.617 1.00 86.81 190 GLY A O 1
ATOM 1419 N N . GLY A 1 191 ? -1.800 5.506 13.061 1.00 87.44 191 GLY A N 1
ATOM 1420 C CA . GLY A 1 191 ? -1.678 4.246 13.796 1.00 87.44 191 GLY A CA 1
ATOM 1421 C C . GLY A 1 191 ? -0.930 4.401 15.124 1.00 87.44 191 GLY A C 1
ATOM 1422 O O . GLY A 1 191 ? -1.405 3.915 16.150 1.00 87.44 191 GLY A O 1
ATOM 1423 N N . ILE A 1 192 ? 0.198 5.121 15.131 1.00 91.12 192 ILE A N 1
ATOM 1424 C CA . ILE A 1 192 ? 1.007 5.373 16.337 1.00 91.12 192 ILE A CA 1
ATOM 1425 C C . ILE A 1 192 ? 0.235 6.214 17.361 1.00 91.12 192 ILE A C 1
ATOM 1427 O O . ILE A 1 192 ? 0.220 5.875 18.544 1.00 91.12 192 ILE A O 1
ATOM 1431 N N . VAL A 1 193 ? -0.429 7.287 16.920 1.00 90.12 193 VAL A N 1
ATOM 1432 C CA . VAL A 1 193 ? -1.233 8.153 17.797 1.00 90.12 193 VAL A CA 1
ATOM 1433 C C . VAL A 1 193 ? -2.364 7.355 18.448 1.00 90.12 193 VAL A C 1
ATOM 1435 O O . VAL A 1 193 ? -2.537 7.417 19.664 1.00 90.12 193 VAL A O 1
ATOM 1438 N N . ASN A 1 194 ? -3.086 6.546 17.665 1.00 86.25 194 ASN A N 1
ATOM 1439 C CA . ASN A 1 194 ? -4.185 5.720 18.170 1.00 86.25 194 ASN A CA 1
ATOM 1440 C C . ASN A 1 194 ? -3.690 4.621 19.131 1.00 86.25 194 ASN A C 1
ATOM 1442 O O . ASN A 1 194 ? -4.293 4.351 20.169 1.00 86.25 194 ASN A O 1
ATOM 1446 N N . TRP A 1 195 ? -2.534 4.022 18.838 1.00 87.19 195 TRP A N 1
ATOM 1447 C CA . TRP A 1 195 ? -1.889 3.076 19.745 1.00 87.19 195 TRP A CA 1
ATOM 1448 C C . TRP A 1 195 ? -1.534 3.727 21.087 1.00 87.19 195 TRP A C 1
ATOM 1450 O O . TRP A 1 195 ? -1.805 3.142 22.138 1.00 87.19 195 TRP A O 1
ATOM 1460 N N . HIS A 1 196 ? -0.977 4.940 21.071 1.00 86.69 196 HIS A N 1
ATOM 1461 C CA . HIS A 1 196 ? -0.593 5.655 22.287 1.00 86.69 196 HIS A CA 1
ATOM 1462 C C . HIS A 1 196 ? -1.804 6.022 23.157 1.00 86.69 196 HIS A C 1
ATOM 1464 O O . HIS A 1 196 ? -1.756 5.838 24.376 1.00 86.69 196 HIS A O 1
ATOM 1470 N N . ASP A 1 197 ? -2.897 6.496 22.552 1.00 83.50 197 ASP A N 1
ATOM 1471 C CA . ASP A 1 197 ? -4.134 6.835 23.270 1.00 83.50 197 ASP A CA 1
ATOM 1472 C C . ASP A 1 197 ? -4.676 5.628 24.057 1.00 83.50 197 ASP A C 1
ATOM 1474 O O . ASP A 1 197 ? -4.894 5.698 25.268 1.00 83.50 197 ASP A O 1
ATOM 1478 N N . ILE A 1 198 ? -4.746 4.459 23.417 1.00 78.50 198 ILE A N 1
ATOM 1479 C CA . ILE A 1 198 ? -5.270 3.233 24.038 1.00 78.50 198 ILE A CA 1
ATOM 1480 C C . ILE A 1 198 ? -4.384 2.729 25.185 1.00 78.50 198 ILE A C 1
ATOM 1482 O O . ILE A 1 198 ? -4.894 2.289 26.221 1.00 78.50 198 ILE A O 1
ATOM 1486 N N . HIS A 1 199 ? -3.058 2.816 25.052 1.00 76.88 199 HIS A N 1
ATOM 1487 C CA . HIS A 1 199 ? -2.146 2.437 26.139 1.00 76.88 199 HIS A CA 1
ATOM 1488 C C . HIS A 1 199 ? -2.210 3.431 27.310 1.00 76.88 199 HIS A C 1
ATOM 1490 O O . HIS A 1 199 ? -2.139 3.030 28.477 1.00 76.88 199 HIS A O 1
ATOM 1496 N N . THR A 1 200 ? -2.420 4.716 27.023 1.00 75.38 200 THR A N 1
ATOM 1497 C CA . THR A 1 200 ? -2.562 5.759 28.050 1.00 75.38 200 THR A CA 1
ATOM 1498 C C . THR A 1 200 ? -3.876 5.600 28.822 1.00 75.38 200 THR A C 1
ATOM 1500 O O . THR A 1 200 ? -3.887 5.641 30.052 1.00 75.38 200 THR A O 1
ATOM 1503 N N . GLN A 1 201 ? -4.987 5.315 28.141 1.00 68.38 201 GLN A N 1
ATOM 1504 C CA . GLN A 1 201 ? -6.277 5.059 28.795 1.00 68.38 201 GLN A CA 1
ATOM 1505 C C . GLN A 1 201 ? -6.262 3.774 29.638 1.00 68.38 201 GLN A C 1
ATOM 1507 O O . GLN A 1 201 ? -6.765 3.757 30.767 1.00 68.38 201 GLN A O 1
ATOM 1512 N N . SER A 1 202 ? -5.625 2.706 29.141 1.00 62.84 202 SER A N 1
ATOM 1513 C CA . SER A 1 202 ? -5.477 1.451 29.889 1.00 62.84 202 SER A CA 1
ATOM 1514 C C . SER A 1 202 ? -4.675 1.641 31.180 1.00 62.84 202 SER A C 1
ATOM 1516 O O . SER A 1 202 ? -5.025 1.061 32.210 1.00 62.84 202 SER A O 1
ATOM 1518 N N . THR A 1 203 ? -3.615 2.454 31.152 1.00 65.81 203 THR A N 1
ATOM 1519 C CA . THR A 1 203 ? -2.783 2.713 32.337 1.00 65.81 203 THR A CA 1
ATOM 1520 C C . THR A 1 203 ? -3.503 3.597 33.357 1.00 65.81 203 THR A C 1
ATOM 1522 O O . THR A 1 203 ? -3.489 3.274 34.545 1.00 65.81 203 THR A O 1
ATOM 1525 N N . SER A 1 204 ? -4.222 4.635 32.924 1.00 61.28 204 SER A N 1
ATOM 1526 C CA . SER A 1 204 ? -5.052 5.469 33.810 1.00 61.28 204 SER A CA 1
ATOM 1527 C C . SER A 1 204 ? -6.174 4.676 34.491 1.00 61.28 204 SER A C 1
ATOM 1529 O O . SER A 1 204 ? -6.365 4.800 35.700 1.00 61.28 204 SER A O 1
ATOM 1531 N N . THR A 1 205 ? -6.851 3.788 33.756 1.00 60.44 205 THR A N 1
ATOM 1532 C CA . THR A 1 205 ? -7.905 2.919 34.315 1.00 60.44 205 THR A CA 1
ATOM 1533 C C . THR A 1 205 ? -7.337 1.955 35.359 1.00 60.44 205 THR A C 1
ATOM 1535 O O . THR A 1 205 ? -7.922 1.771 36.424 1.00 60.44 205 THR A O 1
ATOM 1538 N N . SER A 1 206 ? -6.155 1.384 35.101 1.00 60.12 206 SER A N 1
ATOM 1539 C CA . SER A 1 206 ? -5.487 0.505 36.068 1.00 60.12 206 SER A CA 1
ATOM 1540 C C . SER A 1 206 ? -5.046 1.242 37.336 1.00 60.12 206 SER A C 1
ATOM 1542 O O . SER A 1 206 ? -5.215 0.715 38.430 1.00 60.12 206 SER A O 1
ATOM 1544 N N . LYS A 1 207 ? -4.561 2.488 37.221 1.00 49.59 207 LYS A N 1
ATOM 1545 C CA . LYS A 1 207 ? -4.210 3.321 38.381 1.00 49.59 207 LYS A CA 1
ATOM 1546 C C . LYS A 1 207 ? -5.431 3.688 39.222 1.00 49.59 207 LYS A C 1
ATOM 1548 O O . LYS A 1 207 ? -5.326 3.658 40.440 1.00 49.59 207 LYS A O 1
ATOM 1553 N N . LEU A 1 208 ? -6.577 3.980 38.604 1.00 53.91 208 LEU A N 1
ATOM 1554 C CA . LEU A 1 208 ? -7.832 4.240 39.322 1.00 53.91 208 LEU A CA 1
ATOM 1555 C C . LEU A 1 208 ? -8.353 2.996 40.052 1.00 53.91 208 LEU A C 1
ATOM 1557 O O . LEU A 1 208 ? -8.749 3.100 41.206 1.00 53.91 208 LEU A O 1
ATOM 1561 N N . LEU A 1 209 ? -8.300 1.818 39.423 1.00 53.84 209 LEU A N 1
ATOM 1562 C CA . LEU A 1 209 ? -8.686 0.557 40.068 1.00 53.84 209 LEU A CA 1
ATOM 1563 C C . LEU A 1 209 ? -7.746 0.175 41.221 1.00 53.84 209 LEU A C 1
ATOM 1565 O O . LEU A 1 209 ? -8.207 -0.300 42.253 1.00 53.84 209 LEU A O 1
ATOM 1569 N N . VAL A 1 210 ? -6.439 0.415 41.072 1.00 58.78 210 VAL A N 1
ATOM 1570 C CA . VAL A 1 210 ? -5.454 0.177 42.138 1.00 58.78 210 VAL A CA 1
ATOM 1571 C C . VAL A 1 210 ? -5.610 1.202 43.268 1.00 58.78 210 VAL A C 1
ATOM 1573 O O . VAL A 1 210 ? -5.635 0.815 44.432 1.00 58.78 210 VAL A O 1
ATOM 1576 N N . SER A 1 211 ? -5.807 2.485 42.955 1.00 52.69 211 SER A N 1
ATOM 1577 C CA . SER A 1 211 ? -6.027 3.541 43.956 1.00 52.69 211 SER A CA 1
ATOM 1578 C C . SER A 1 211 ? -7.364 3.387 44.689 1.00 52.69 211 SER A C 1
ATOM 1580 O O . SER A 1 211 ? -7.437 3.655 45.883 1.00 52.69 211 SER A O 1
ATOM 1582 N N . GLY A 1 212 ? -8.408 2.900 44.010 1.00 48.81 212 GLY A N 1
ATOM 1583 C CA . GLY A 1 212 ? -9.703 2.567 44.614 1.00 48.81 212 GLY A CA 1
ATOM 1584 C C . GLY A 1 212 ? -9.685 1.294 45.469 1.00 48.81 212 GLY A C 1
ATOM 1585 O O . GLY A 1 212 ? -10.661 1.010 46.152 1.00 48.81 212 GLY A O 1
ATOM 1586 N N . SER A 1 213 ? -8.582 0.536 45.458 1.00 47.69 213 SER A N 1
ATOM 1587 C CA . SER A 1 213 ? -8.385 -0.640 46.318 1.00 47.69 213 SER A CA 1
ATOM 1588 C C . SER A 1 213 ? -7.576 -0.349 47.590 1.00 47.69 213 SER A C 1
ATOM 1590 O O . SER A 1 213 ? -7.429 -1.236 48.428 1.00 47.69 213 SER A O 1
ATOM 1592 N N . SER A 1 214 ? -7.078 0.885 47.766 1.00 47.97 214 SER A N 1
ATOM 1593 C CA . SER A 1 214 ? -6.248 1.286 48.914 1.00 47.97 214 SER A CA 1
ATOM 1594 C C . SER A 1 214 ? -6.891 2.294 49.877 1.00 47.97 214 SER A C 1
ATOM 1596 O O . SER A 1 214 ? -6.236 2.686 50.839 1.00 47.97 214 SER A O 1
ATOM 1598 N N . GLU A 1 215 ? -8.161 2.674 49.700 1.00 41.44 215 GLU A N 1
ATOM 1599 C CA . GLU A 1 215 ? -8.868 3.565 50.635 1.00 41.44 215 GLU A CA 1
ATOM 1600 C C . GLU A 1 215 ? -10.203 2.969 51.136 1.00 41.44 215 GLU A C 1
ATOM 1602 O O . GLU A 1 215 ? -11.265 3.226 50.587 1.00 41.44 215 GLU A O 1
ATOM 1607 N N . LEU A 1 216 ? -10.098 2.222 52.250 1.00 39.03 216 LEU A N 1
ATOM 1608 C CA . LEU A 1 216 ? -10.977 2.259 53.442 1.00 39.03 216 LEU A CA 1
ATOM 1609 C C . LEU A 1 216 ? -12.453 1.751 53.360 1.00 39.03 216 LEU A C 1
ATOM 1611 O O . LEU A 1 216 ? -12.971 1.438 52.294 1.00 39.03 216 LEU A O 1
ATOM 1615 N N . PRO A 1 217 ? -13.088 1.482 54.530 1.00 39.56 217 PRO A N 1
ATOM 1616 C CA . PRO A 1 217 ? -14.091 0.442 54.720 1.00 39.56 217 PRO A CA 1
ATOM 1617 C C . PRO A 1 217 ? -15.492 0.871 54.290 1.00 39.56 217 PRO A C 1
ATOM 1619 O O . PRO A 1 217 ? -15.856 2.042 54.315 1.00 39.56 217 PRO A O 1
ATOM 1622 N N . LEU A 1 218 ? -16.293 -0.146 53.980 1.00 40.75 218 LEU A N 1
ATOM 1623 C CA . LEU A 1 218 ? -17.722 -0.086 53.702 1.00 40.75 218 LEU A CA 1
ATOM 1624 C C . LEU A 1 218 ? -18.479 0.794 54.715 1.00 40.75 218 LEU A C 1
ATOM 1626 O O . LEU A 1 218 ? -18.775 0.359 55.827 1.00 40.75 218 LEU A O 1
ATOM 1630 N N . THR A 1 219 ? -18.893 1.982 54.283 1.00 40.06 219 THR A N 1
ATOM 1631 C CA . THR A 1 219 ? -20.149 2.593 54.727 1.00 40.06 219 THR A CA 1
ATOM 1632 C C . THR A 1 219 ? -20.961 2.987 53.489 1.00 40.06 219 THR A C 1
ATOM 1634 O O . THR A 1 219 ? -20.416 3.569 52.549 1.00 40.06 219 THR A O 1
ATOM 1637 N N . PRO A 1 220 ? -22.254 2.627 53.417 1.00 39.38 220 PRO A N 1
ATOM 1638 C CA . PRO A 1 220 ? -23.080 2.967 52.273 1.00 39.38 220 PRO A CA 1
ATOM 1639 C C . PRO A 1 220 ? -23.532 4.422 52.408 1.00 39.38 220 PRO A C 1
ATOM 1641 O O . PRO A 1 220 ? -24.356 4.747 53.261 1.00 39.38 220 PRO A O 1
ATOM 1644 N N . VAL A 1 221 ? -23.018 5.304 51.552 1.00 35.44 221 VAL A N 1
ATOM 1645 C CA . VAL A 1 221 ? -23.647 6.607 51.318 1.00 35.44 221 VAL A CA 1
ATOM 1646 C C . VAL A 1 221 ? -24.723 6.400 50.259 1.00 35.44 221 VAL A C 1
ATOM 1648 O O . VAL A 1 221 ? -24.458 6.371 49.061 1.00 35.44 221 VAL A O 1
ATOM 1651 N N . SER A 1 222 ? -25.949 6.199 50.739 1.00 37.06 222 SER A N 1
ATOM 1652 C CA . SER A 1 222 ? -27.156 6.532 49.987 1.00 37.06 222 SER A CA 1
ATOM 1653 C C . SER A 1 222 ? -27.144 8.033 49.702 1.00 37.06 222 SER A C 1
ATOM 1655 O O . SER A 1 222 ? -26.850 8.792 50.620 1.00 37.06 222 SER A O 1
ATOM 1657 N N . ILE A 1 223 ? -27.452 8.439 48.468 1.00 35.62 223 ILE A N 1
ATOM 1658 C CA . ILE A 1 223 ? -28.253 9.627 48.144 1.00 35.62 223 ILE A CA 1
ATOM 1659 C C . ILE A 1 223 ? -28.686 9.498 46.679 1.00 35.62 223 ILE A C 1
ATOM 1661 O O . ILE A 1 223 ? -27.892 9.591 45.742 1.00 35.62 223 ILE A O 1
ATOM 1665 N N . ASP A 1 224 ? -29.985 9.273 46.525 1.00 38.44 224 ASP A N 1
ATOM 1666 C CA . ASP A 1 224 ? -30.772 9.580 45.344 1.00 38.44 224 ASP A CA 1
ATOM 1667 C C . ASP A 1 224 ? -30.567 11.044 44.935 1.00 38.44 224 ASP A C 1
ATOM 1669 O O . ASP A 1 224 ? -30.820 11.928 45.750 1.00 38.44 224 ASP A O 1
ATOM 1673 N N . HIS A 1 225 ? -30.189 11.319 43.685 1.00 38.56 225 HIS A N 1
ATOM 1674 C CA . HIS A 1 225 ? -30.733 12.424 42.878 1.00 38.56 225 HIS A CA 1
ATOM 1675 C C . HIS A 1 225 ? -30.065 12.470 41.497 1.00 38.56 225 HIS A C 1
ATOM 1677 O O . HIS A 1 225 ? -28.857 12.290 41.382 1.00 38.56 225 HIS A O 1
ATOM 1683 N N . TRP A 1 226 ? -30.875 12.809 40.487 1.00 30.33 226 TRP A N 1
ATOM 1684 C CA . TRP A 1 226 ? -30.533 13.130 39.089 1.00 30.33 226 TRP A CA 1
ATOM 1685 C C . TRP A 1 226 ? -30.672 12.020 38.041 1.00 30.33 226 TRP A C 1
ATOM 1687 O O . TRP A 1 226 ? -29.776 11.793 37.235 1.00 30.33 226 TRP A O 1
ATOM 1697 N N . ILE A 1 227 ? -31.874 11.443 37.953 1.00 33.81 227 ILE A N 1
ATOM 1698 C CA . ILE A 1 227 ? -32.485 11.118 36.654 1.00 33.81 227 ILE A CA 1
ATOM 1699 C C . ILE A 1 227 ? -33.958 11.545 36.703 1.00 33.81 227 ILE A C 1
ATOM 1701 O O . ILE A 1 227 ? -34.720 10.998 37.498 1.00 33.81 227 ILE A O 1
ATOM 1705 N N . PRO A 1 228 ? -34.392 12.454 35.820 1.00 34.28 228 PRO A N 1
ATOM 1706 C CA . PRO A 1 228 ? -35.695 12.309 35.202 1.00 34.28 228 PRO A CA 1
ATOM 1707 C C . PRO A 1 228 ? -35.504 12.021 33.707 1.00 34.28 228 PRO A C 1
ATOM 1709 O O . PRO A 1 228 ? -34.999 12.850 32.956 1.00 34.28 228 PRO A O 1
ATOM 1712 N N . ALA A 1 229 ? -35.902 10.815 33.305 1.00 35.09 229 ALA A N 1
ATOM 1713 C CA . ALA A 1 229 ? -36.448 10.542 31.975 1.00 35.09 229 ALA A CA 1
ATOM 1714 C C . ALA A 1 229 ? -37.893 11.101 31.941 1.00 35.09 229 ALA A C 1
ATOM 1716 O O . ALA A 1 229 ? -38.467 11.263 33.027 1.00 35.09 229 ALA A O 1
ATOM 1717 N N . PRO A 1 230 ? -38.528 11.376 30.786 1.00 42.53 230 PRO A N 1
ATOM 1718 C CA . PRO A 1 230 ? -38.260 10.881 29.430 1.00 42.53 230 PRO A CA 1
ATOM 1719 C C . PRO A 1 230 ? -37.696 11.901 28.430 1.00 42.53 230 PRO A C 1
ATOM 1721 O O . PRO A 1 230 ? -37.950 13.116 28.585 1.00 42.53 230 PRO A O 1
#

Foldseek 3Di:
DLDDPPLVCVVPDPPDDDPPPVVVVSVVLLVLLVCLVCLLVQLVVLVVDPPPVNVVVSLVSNLVSLVSLLVSLVVQQVVLCVSVVVPCVVCCVVDVCSVQQSHVLSVLLNQLSVLQSQLSVLVVCCVVVHDDPVSPLSSLVSLQSSLVSLLVSLVSNVPDDRPDDDPVSVVSSCVSSVVSNVVSVVSNVVSVVVNVVVVVVVVVVVVVVVVVVPDDDDDDDDDDDDDDDD

Secondary structure (DSSP, 8-state):
----HHHHHHHH-TTS---SSHHHHHHHHHHHHHHHHHHHHHHHHTTTSS-GGGHHHHHHHHHHHHHHHHHHHHHHHHHHHHTTTT-HHHHHHH-HHIIIIIIHHHHHHHHHHHHHHHHHHHHHHHHHH---HHHHHHHHHHHHHHHHHHHHHHHHHHT---TT--HHHHHHHHHHHHHHHHHHHHHHHHHHHHHHHHHHHHHHHHHHHHHTTSS---------------

Organism: Zizania palustris (NCBI:txid103762)